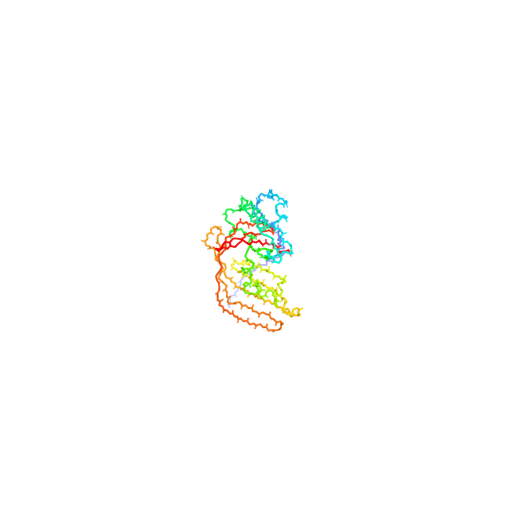Protein AF-M4CQN6-F1 (afdb_monomer)

InterPro domains:
  IPR006843 Plastid lipid-associated protein/fibrillin conserved domain [PF04755] (49-171)
  IPR039633 Plastid-lipid-associated protein [PTHR31906] (42-210)

Secondary structure (DSSP, 8-state):
------------------------------------TTS-HHHHHHH--TTSTTTTT--HHHHHHHHHHHHHHHTT--S-GGG-GGG-EEEEEEEESSTTTTTGGGGSHHHHHHEEEEEEEEEEETTTEEEEEEEEEETTTEEEEEEEEEEEEE-SSSEEEEEEPSPEEEETTEEEE-S--EEEEEEEEEE-SSEEEEEETTS-EEEEEE--

Radius of gyration: 27.46 Å; Cα contacts (8 Å, |Δi|>4): 384; chains: 1; bounding box: 58×81×81 Å

pLDDT: mean 78.79, std 23.27, range [28.44, 97.94]

Structure (mmCIF, N/CA/C/O backbone):
data_AF-M4CQN6-F1
#
_entry.id   AF-M4CQN6-F1
#
loop_
_atom_site.group_PDB
_atom_site.id
_atom_site.type_symbol
_atom_site.label_atom_id
_atom_site.label_alt_id
_atom_site.label_comp_id
_atom_site.label_asym_id
_atom_site.label_entity_id
_atom_site.label_seq_id
_atom_site.pdbx_PDB_ins_code
_atom_site.Cartn_x
_atom_site.Cartn_y
_atom_site.Cartn_z
_atom_site.occupancy
_atom_site.B_iso_or_equiv
_atom_site.auth_seq_id
_atom_site.auth_comp_id
_atom_site.auth_asym_id
_atom_site.auth_atom_id
_atom_site.pdbx_PDB_model_num
ATOM 1 N N . MET A 1 1 ? 33.557 -67.374 56.511 1.00 37.81 1 MET A N 1
ATOM 2 C CA . MET A 1 1 ? 32.801 -66.279 57.152 1.00 37.81 1 MET A CA 1
ATOM 3 C C . MET A 1 1 ? 31.432 -66.205 56.495 1.00 37.81 1 MET A C 1
ATOM 5 O O . MET A 1 1 ? 31.391 -66.140 55.277 1.00 37.81 1 MET A O 1
ATOM 9 N N . ALA A 1 2 ? 30.385 -66.209 57.322 1.00 37.41 2 ALA A N 1
ATOM 10 C CA . ALA A 1 2 ? 28.977 -65.900 57.042 1.00 37.41 2 ALA A CA 1
ATOM 11 C C . ALA A 1 2 ? 28.101 -66.923 56.279 1.00 37.41 2 ALA A C 1
ATOM 13 O O . ALA A 1 2 ? 28.243 -67.174 55.087 1.00 37.41 2 ALA A O 1
ATOM 14 N N . THR A 1 3 ? 27.131 -67.434 57.038 1.00 33.84 3 THR A N 1
ATOM 15 C CA . THR A 1 3 ? 25.892 -68.126 56.670 1.00 33.84 3 THR A CA 1
ATOM 16 C C . THR A 1 3 ? 24.701 -67.154 56.708 1.00 33.84 3 THR A C 1
ATOM 18 O O . THR A 1 3 ? 24.690 -66.255 57.545 1.00 33.84 3 THR A O 1
ATOM 21 N N . ALA A 1 4 ? 23.665 -67.488 55.918 1.00 33.03 4 ALA A N 1
ATOM 22 C CA . ALA A 1 4 ? 22.247 -67.068 55.987 1.00 33.03 4 ALA A CA 1
ATOM 23 C C . ALA A 1 4 ? 21.901 -65.659 55.425 1.00 33.03 4 ALA A C 1
ATOM 25 O O . ALA A 1 4 ? 22.700 -64.743 55.526 1.00 33.03 4 ALA A O 1
ATOM 26 N N . ALA A 1 5 ? 20.744 -65.389 54.802 1.00 32.44 5 ALA A N 1
ATOM 27 C CA . ALA A 1 5 ? 19.476 -66.113 54.735 1.00 32.44 5 ALA A CA 1
ATOM 28 C C . ALA A 1 5 ? 18.630 -65.737 53.487 1.00 32.44 5 ALA A C 1
ATOM 30 O O . ALA A 1 5 ? 18.878 -64.752 52.800 1.00 32.44 5 ALA A O 1
ATOM 31 N N . SER A 1 6 ? 17.619 -66.578 53.284 1.00 32.41 6 SER A N 1
ATOM 32 C CA . SER A 1 6 ? 16.533 -66.721 52.308 1.00 32.41 6 SER A CA 1
ATOM 33 C C . SER A 1 6 ? 15.675 -65.527 51.823 1.00 32.41 6 SER A C 1
ATOM 35 O O . SER A 1 6 ? 15.344 -64.620 52.576 1.00 32.41 6 SER A O 1
ATOM 37 N N . SER A 1 7 ? 15.162 -65.742 50.597 1.00 31.00 7 SER A N 1
ATOM 38 C CA . SER A 1 7 ? 13.791 -65.536 50.061 1.00 31.00 7 SER A CA 1
ATOM 39 C C . SER A 1 7 ? 13.190 -64.135 49.874 1.00 31.00 7 SER A C 1
ATOM 41 O O . SER A 1 7 ? 12.863 -63.464 50.842 1.00 31.00 7 SER A O 1
ATOM 43 N N . LEU A 1 8 ? 12.815 -63.812 48.624 1.00 30.23 8 LEU A N 1
ATOM 44 C CA . LEU A 1 8 ? 11.412 -63.754 48.150 1.00 30.23 8 LEU A CA 1
ATOM 45 C C . LEU A 1 8 ? 11.345 -63.297 46.680 1.00 30.23 8 LEU A C 1
ATOM 47 O O . LEU A 1 8 ? 11.823 -62.226 46.316 1.00 30.23 8 LEU A O 1
ATOM 51 N N . THR A 1 9 ? 10.716 -64.119 45.845 1.00 30.95 9 THR A N 1
ATOM 52 C CA . THR A 1 9 ? 10.401 -63.846 44.440 1.00 30.95 9 THR A CA 1
ATOM 53 C C . THR A 1 9 ? 9.001 -63.245 44.358 1.00 30.95 9 THR A C 1
ATOM 55 O O . THR A 1 9 ? 8.050 -63.908 44.760 1.00 30.95 9 THR A O 1
ATOM 58 N N . ILE A 1 10 ? 8.844 -62.046 43.790 1.00 33.56 10 ILE A N 1
ATOM 59 C CA . ILE A 1 10 ? 7.569 -61.598 43.210 1.00 33.56 10 ILE A CA 1
ATOM 60 C C . ILE A 1 10 ? 7.875 -60.898 41.886 1.00 33.56 10 ILE A C 1
ATOM 62 O O . ILE A 1 10 ? 8.465 -59.822 41.848 1.00 33.56 10 ILE A O 1
ATOM 66 N N . ALA A 1 11 ? 7.473 -61.551 40.799 1.00 28.75 11 ALA A N 1
ATOM 67 C CA . ALA A 1 11 ? 7.406 -60.980 39.467 1.00 28.75 11 ALA A CA 1
ATOM 68 C C . ALA A 1 11 ? 6.134 -60.128 39.355 1.00 28.75 11 ALA A C 1
ATOM 70 O O . ALA A 1 11 ? 5.031 -60.637 39.548 1.00 28.75 11 ALA A O 1
ATOM 71 N N . SER A 1 12 ? 6.272 -58.848 39.014 1.00 30.39 12 SER A N 1
ATOM 72 C CA . SER A 1 12 ? 5.153 -57.996 38.611 1.00 30.39 12 SER A CA 1
ATOM 73 C C . SER A 1 12 ? 5.150 -57.823 37.092 1.00 30.39 12 SER A C 1
ATOM 75 O O . SER A 1 12 ? 5.775 -56.939 36.516 1.00 30.39 12 SER A O 1
ATOM 77 N N . SER A 1 13 ? 4.398 -58.708 36.444 1.00 30.56 13 SER A N 1
ATOM 78 C CA . SER A 1 13 ? 3.725 -58.444 35.172 1.00 30.56 13 SER A CA 1
ATOM 79 C C . SER A 1 13 ? 2.790 -57.253 35.360 1.00 30.56 13 SER A C 1
ATOM 81 O O . SER A 1 13 ? 1.892 -57.399 36.172 1.00 30.56 13 SER A O 1
ATOM 83 N N . PHE A 1 14 ? 2.920 -56.162 34.600 1.00 33.19 14 PHE A N 1
ATOM 84 C CA . PHE A 1 14 ? 1.782 -55.318 34.195 1.00 33.19 14 PHE A CA 1
ATOM 85 C C . PHE A 1 14 ? 2.166 -54.428 32.996 1.00 33.19 14 PHE A C 1
ATOM 87 O O . PHE A 1 14 ? 2.835 -53.410 33.128 1.00 33.19 14 PHE A O 1
ATOM 94 N N . SER A 1 15 ? 1.756 -54.907 31.818 1.00 32.09 15 SER A N 1
ATOM 95 C CA . SER A 1 15 ? 1.170 -54.192 30.669 1.00 32.09 15 SER A CA 1
ATOM 96 C C . SER A 1 15 ? 1.330 -52.667 30.555 1.00 32.09 15 SER A C 1
ATOM 98 O O . SER A 1 15 ? 0.872 -51.910 31.410 1.00 32.09 15 SER A O 1
ATOM 100 N N . GLU A 1 16 ? 1.830 -52.243 29.388 1.00 32.91 16 GLU A N 1
ATOM 101 C CA . GLU A 1 16 ? 1.795 -50.874 28.860 1.00 32.91 16 GLU A CA 1
ATOM 102 C C . GLU A 1 16 ? 0.428 -50.189 29.060 1.00 32.91 16 GLU A C 1
ATOM 104 O O . GLU A 1 16 ? -0.595 -50.684 28.569 1.00 32.91 16 GLU A O 1
ATOM 109 N N . PRO A 1 17 ? 0.373 -48.994 29.672 1.00 31.05 17 PRO A N 1
ATOM 110 C CA . PRO A 1 17 ? -0.787 -48.139 29.538 1.00 31.05 17 PRO A CA 1
ATOM 111 C C . PRO A 1 17 ? -0.737 -47.455 28.168 1.00 31.05 17 PRO A C 1
ATOM 113 O O . PRO A 1 17 ? -0.069 -46.443 27.953 1.00 31.05 17 PRO A O 1
ATOM 116 N N . ARG A 1 18 ? -1.511 -48.013 27.236 1.00 29.42 18 ARG A N 1
ATOM 117 C CA . ARG A 1 18 ? -1.958 -47.364 26.003 1.00 29.42 18 ARG A CA 1
ATOM 118 C C . ARG A 1 18 ? -2.828 -46.161 26.386 1.00 29.42 18 ARG A C 1
ATOM 120 O O . ARG A 1 18 ? -4.052 -46.257 26.448 1.00 29.42 18 ARG A O 1
ATOM 127 N N . ILE A 1 19 ? -2.201 -45.026 26.693 1.00 30.89 19 ILE A N 1
ATOM 128 C CA . ILE A 1 19 ? -2.921 -43.778 26.948 1.00 30.89 19 ILE A CA 1
ATOM 129 C C . ILE A 1 19 ? -3.464 -43.286 25.608 1.00 30.89 19 ILE A C 1
ATOM 131 O O . ILE A 1 19 ? -2.759 -42.705 24.785 1.00 30.89 19 ILE A O 1
ATOM 135 N N . GLN A 1 20 ? -4.755 -43.547 25.401 1.00 28.64 20 GLN A N 1
ATOM 136 C CA . GLN A 1 20 ? -5.590 -42.821 24.458 1.00 28.64 20 GLN A CA 1
ATOM 137 C C . GLN A 1 20 ? -5.432 -41.327 24.737 1.00 28.64 20 GLN A C 1
ATOM 139 O O . GLN A 1 20 ? -5.978 -40.798 25.708 1.00 28.64 20 GLN A O 1
ATOM 144 N N . ILE A 1 21 ? -4.705 -40.633 23.864 1.00 33.62 21 ILE A N 1
ATOM 145 C CA . ILE A 1 21 ? -4.761 -39.180 23.793 1.00 33.62 21 ILE A CA 1
ATOM 146 C C . ILE A 1 21 ? -6.179 -38.851 23.334 1.00 33.62 21 ILE A C 1
ATOM 148 O O . ILE A 1 21 ? -6.521 -38.923 22.153 1.00 33.62 21 ILE A O 1
ATOM 152 N N . ARG A 1 22 ? -7.035 -38.554 24.318 1.00 28.72 22 ARG A N 1
ATOM 153 C CA . ARG A 1 22 ? -8.320 -37.895 24.118 1.00 28.72 22 ARG A CA 1
ATOM 154 C C . ARG A 1 22 ? -8.091 -36.748 23.144 1.00 28.72 22 ARG A C 1
ATOM 156 O O . ARG A 1 22 ? -7.287 -35.862 23.419 1.00 28.72 22 ARG A O 1
ATOM 163 N N . SER A 1 23 ? -8.834 -36.778 22.041 1.00 37.25 23 SER A N 1
ATOM 164 C CA . SER A 1 23 ? -9.085 -35.627 21.182 1.00 37.25 23 SER A CA 1
ATOM 165 C C . SER A 1 23 ? -9.508 -34.456 22.071 1.00 37.25 23 SER A C 1
ATOM 167 O O . SER A 1 23 ? -10.664 -34.342 22.488 1.00 37.25 23 SER A O 1
ATOM 169 N N . SER A 1 24 ? -8.540 -33.617 22.436 1.00 33.59 24 SER A N 1
ATOM 170 C CA . SER A 1 24 ? -8.816 -32.318 23.009 1.00 33.59 24 SER A CA 1
ATOM 171 C C . SER A 1 24 ? -9.425 -31.524 21.870 1.00 33.59 24 SER A C 1
ATOM 173 O O . SER A 1 24 ? -8.814 -31.276 20.829 1.00 33.59 24 SER A O 1
ATOM 175 N N . LYS A 1 25 ? -10.717 -31.244 22.034 1.00 32.50 25 LYS A N 1
ATOM 176 C CA . LYS A 1 25 ? -11.496 -30.378 21.163 1.00 32.50 25 LYS A CA 1
ATOM 177 C C . LYS A 1 25 ? -10.611 -29.189 20.804 1.00 32.50 25 LYS A C 1
ATOM 179 O O . LYS A 1 25 ? -10.212 -28.450 21.698 1.00 32.50 25 LYS A O 1
ATOM 184 N N . ARG A 1 26 ? -10.293 -29.037 19.511 1.00 31.25 26 ARG A N 1
ATOM 185 C CA . ARG A 1 26 ? -9.756 -27.794 18.950 1.00 31.25 26 ARG A CA 1
ATOM 186 C C . ARG A 1 26 ? -10.655 -26.687 19.474 1.00 31.25 26 ARG A C 1
ATOM 188 O O . ARG A 1 26 ? -11.784 -26.539 19.002 1.00 31.25 26 ARG A O 1
ATOM 195 N N . THR A 1 27 ? -10.180 -25.956 20.471 1.00 28.44 27 THR A N 1
ATOM 196 C CA . THR A 1 27 ? -10.825 -24.739 20.927 1.00 28.44 27 THR A CA 1
ATOM 197 C C . THR A 1 27 ? -10.706 -23.789 19.750 1.00 28.44 27 THR A C 1
ATOM 199 O O . THR A 1 27 ? -9.663 -23.182 19.519 1.00 28.44 27 THR A O 1
ATOM 202 N N . ARG A 1 28 ? -11.751 -23.751 18.916 1.00 31.03 28 ARG A N 1
ATOM 203 C CA . ARG A 1 28 ? -11.966 -22.661 17.977 1.00 31.03 28 ARG A CA 1
ATOM 204 C C . ARG A 1 28 ? -11.974 -21.409 18.841 1.00 31.03 28 ARG A C 1
ATOM 206 O O . ARG A 1 28 ? -12.956 -21.150 19.528 1.00 31.03 28 ARG A O 1
ATOM 213 N N . LEU A 1 29 ? -10.878 -20.660 18.829 1.00 30.97 29 LEU A N 1
ATOM 214 C CA . LEU A 1 29 ? -10.885 -19.259 19.220 1.00 30.97 29 LEU A CA 1
ATOM 215 C C . LEU A 1 29 ? -11.720 -18.524 18.168 1.00 30.97 29 LEU A C 1
ATOM 217 O O . LEU A 1 29 ? -11.203 -17.895 17.254 1.00 30.97 29 LEU A O 1
ATOM 221 N N . SER A 1 30 ? -13.042 -18.665 18.263 1.00 36.09 30 SER A N 1
ATOM 222 C CA . SER A 1 30 ? -13.989 -17.749 17.648 1.00 36.09 30 SER A CA 1
ATOM 223 C C . SER A 1 30 ? -13.997 -16.491 18.506 1.00 36.09 30 SER A C 1
ATOM 225 O O . SER A 1 30 ? -14.920 -16.267 19.289 1.00 36.09 30 SER A O 1
ATOM 227 N N . LEU A 1 31 ? -12.927 -15.700 18.417 1.00 35.31 31 LEU A N 1
ATOM 228 C CA . LEU A 1 31 ? -12.977 -14.343 18.929 1.00 35.31 31 LEU A CA 1
ATOM 229 C C . LEU A 1 31 ? -13.844 -13.549 17.950 1.00 35.31 31 LEU A C 1
ATOM 231 O O . LEU A 1 31 ? -13.514 -13.394 16.775 1.00 35.31 31 LEU A O 1
ATOM 235 N N . GLN A 1 32 ? -15.013 -13.161 18.444 1.00 32.69 32 GLN A N 1
ATOM 236 C CA . GLN A 1 32 ? -16.091 -12.483 17.741 1.00 32.69 32 GLN A CA 1
ATOM 237 C C . GLN A 1 32 ? -15.642 -11.098 17.245 1.00 32.69 32 GLN A C 1
ATOM 239 O O . GLN A 1 32 ? -15.991 -10.080 17.825 1.00 32.69 32 GLN A O 1
ATOM 244 N N . TYR A 1 33 ? -14.921 -11.033 16.127 1.00 33.66 33 TYR A N 1
ATOM 245 C CA . TYR A 1 33 ? -14.905 -9.837 15.282 1.00 33.66 33 TYR A CA 1
ATOM 246 C C . TYR A 1 33 ? -16.073 -9.923 14.298 1.00 33.66 33 TYR A C 1
ATOM 248 O O . TYR A 1 33 ? -15.898 -9.945 13.083 1.00 33.66 33 TYR A O 1
ATOM 256 N N . SER A 1 34 ? -17.301 -10.020 14.814 1.00 33.81 34 SER A N 1
ATOM 257 C CA . SER A 1 34 ? -18.493 -9.861 13.985 1.00 33.81 34 SER A CA 1
ATOM 258 C C . SER A 1 34 ? -18.681 -8.374 13.696 1.00 33.81 34 SER A C 1
ATOM 260 O O . SER A 1 34 ? -19.521 -7.709 14.300 1.00 33.81 34 SER A O 1
ATOM 262 N N . ILE A 1 35 ? -17.864 -7.844 12.782 1.00 45.00 35 ILE A N 1
ATOM 263 C CA . ILE A 1 35 ? -18.129 -6.561 12.132 1.00 45.00 35 ILE A CA 1
ATOM 264 C C . ILE A 1 35 ? -19.523 -6.687 11.510 1.00 45.00 35 ILE A C 1
ATOM 266 O O . ILE A 1 35 ? -19.778 -7.688 10.829 1.00 45.00 35 ILE A O 1
ATOM 270 N N . PRO A 1 36 ? -20.455 -5.749 11.756 1.00 39.03 36 PRO A N 1
ATOM 271 C CA . PRO A 1 36 ? -21.821 -5.872 11.278 1.00 39.03 36 PRO A CA 1
ATOM 272 C C . PRO A 1 36 ? -21.817 -6.129 9.768 1.00 39.03 36 PRO A C 1
ATOM 274 O O . PRO A 1 36 ? -21.472 -5.269 8.960 1.00 39.03 36 PRO A O 1
ATOM 277 N N . TYR A 1 37 ? -22.245 -7.337 9.391 1.00 43.34 37 TYR A N 1
ATOM 278 C CA . TYR A 1 37 ? -22.296 -7.880 8.024 1.00 43.34 37 TYR A CA 1
ATOM 279 C C . TYR A 1 37 ? -23.208 -7.069 7.072 1.00 43.34 37 TYR A C 1
ATOM 281 O O . TYR A 1 37 ? -23.424 -7.436 5.920 1.00 43.34 37 TYR A O 1
ATOM 289 N N . LYS A 1 38 ? -23.765 -5.951 7.552 1.00 42.28 38 LYS A N 1
ATOM 290 C CA . LYS A 1 38 ? -24.711 -5.070 6.865 1.00 42.28 38 LYS A CA 1
ATOM 291 C C . LYS A 1 38 ? -24.086 -3.779 6.324 1.00 42.28 38 LYS A C 1
ATOM 293 O O . LYS A 1 38 ? -24.827 -2.876 5.947 1.00 42.28 38 LYS A O 1
ATOM 298 N N . ALA A 1 39 ? -22.762 -3.690 6.187 1.00 48.09 39 ALA A N 1
ATOM 299 C CA . ALA A 1 39 ? -22.190 -2.766 5.209 1.00 48.09 39 ALA A CA 1
ATOM 300 C C . ALA A 1 39 ? -22.635 -3.237 3.809 1.00 48.09 39 ALA A C 1
ATOM 302 O O . ALA A 1 39 ? -22.146 -4.240 3.289 1.00 48.09 39 ALA A O 1
ATOM 303 N N . ASN A 1 40 ? -23.661 -2.570 3.274 1.00 54.16 40 ASN A N 1
ATOM 304 C CA . ASN A 1 40 ? -24.433 -2.914 2.080 1.00 54.16 40 ASN A CA 1
ATOM 305 C C . ASN A 1 40 ? -23.560 -3.587 0.999 1.00 54.16 40 ASN A C 1
ATOM 307 O O . ASN A 1 40 ? -22.624 -2.983 0.474 1.00 54.16 40 ASN A O 1
ATOM 311 N N . SER A 1 41 ? -23.854 -4.845 0.654 1.00 59.12 41 SER A N 1
ATOM 312 C CA . SER A 1 41 ? -23.078 -5.633 -0.322 1.00 59.12 41 SER A CA 1
ATOM 313 C C . SER A 1 41 ? -22.945 -4.946 -1.691 1.00 59.12 41 SER A C 1
ATOM 315 O O . SER A 1 41 ? -22.028 -5.250 -2.457 1.00 59.12 41 SER A O 1
ATOM 317 N N . ARG A 1 42 ? -23.838 -3.990 -1.987 1.00 59.47 42 ARG A N 1
ATOM 318 C CA . ARG A 1 42 ? -23.770 -3.086 -3.143 1.00 59.47 42 ARG A CA 1
ATOM 319 C C . ARG A 1 42 ? -22.647 -2.050 -3.028 1.00 59.47 42 ARG A C 1
ATOM 321 O O . ARG A 1 42 ? -21.924 -1.856 -3.998 1.00 59.47 42 ARG A O 1
ATOM 328 N N . SER A 1 43 ? -22.458 -1.437 -1.860 1.00 60.03 43 SER A N 1
ATOM 329 C CA . SER A 1 43 ? -21.399 -0.447 -1.610 1.00 60.03 43 SER A CA 1
ATOM 330 C C . SER A 1 43 ? -20.008 -1.070 -1.750 1.00 60.03 43 SER A C 1
ATOM 332 O O . SER A 1 43 ? -19.151 -0.516 -2.428 1.00 60.03 43 SER A O 1
ATOM 334 N N . ARG A 1 44 ? -19.806 -2.286 -1.221 1.00 65.12 44 ARG A N 1
ATOM 335 C CA . ARG A 1 44 ? -18.538 -3.024 -1.383 1.00 65.12 44 ARG A CA 1
ATOM 336 C C . ARG A 1 44 ? -18.211 -3.329 -2.847 1.00 65.12 44 ARG A C 1
ATOM 338 O O . ARG A 1 44 ? -17.059 -3.211 -3.243 1.00 65.12 44 ARG A O 1
ATOM 345 N N . ARG A 1 45 ? -19.214 -3.688 -3.661 1.00 61.84 45 ARG A N 1
ATOM 346 C CA . ARG A 1 45 ? -19.022 -3.932 -5.103 1.00 61.84 45 ARG A CA 1
ATOM 347 C C . ARG A 1 45 ? -18.588 -2.677 -5.860 1.00 61.84 45 ARG A C 1
ATOM 349 O O . ARG A 1 45 ? -17.793 -2.799 -6.780 1.00 61.84 45 ARG A O 1
ATOM 356 N N . ARG A 1 46 ? -19.071 -1.496 -5.463 1.00 62.38 46 ARG A N 1
ATOM 357 C CA . ARG A 1 46 ? -18.706 -0.215 -6.095 1.00 62.38 46 ARG A CA 1
ATOM 358 C C . ARG A 1 46 ? -17.270 0.225 -5.813 1.00 62.38 46 ARG A C 1
ATOM 360 O O . ARG A 1 46 ? -16.684 0.927 -6.621 1.00 62.38 46 ARG A O 1
ATOM 367 N N . LEU A 1 47 ? -16.692 -0.217 -4.696 1.00 68.44 47 LEU A N 1
ATOM 368 C CA . LEU A 1 47 ? -15.299 0.073 -4.339 1.00 68.44 47 LEU A CA 1
ATOM 369 C C . LEU A 1 47 ? -14.281 -0.744 -5.139 1.00 68.44 47 LEU A C 1
ATOM 371 O O . LEU A 1 47 ? -13.106 -0.389 -5.193 1.00 68.44 47 LEU A O 1
ATOM 375 N N . VAL A 1 48 ? -14.717 -1.840 -5.763 1.00 60.44 48 VAL A N 1
ATOM 376 C CA . VAL A 1 48 ? -13.858 -2.644 -6.628 1.00 60.44 48 VAL A CA 1
ATOM 377 C C . VAL A 1 48 ? -13.764 -1.955 -7.988 1.00 60.44 48 VAL A C 1
ATOM 379 O O . VAL A 1 48 ? -14.491 -2.273 -8.923 1.00 60.44 48 VAL A O 1
ATOM 382 N N . VAL A 1 49 ? -12.830 -1.015 -8.099 1.00 67.12 49 VAL A N 1
ATOM 383 C CA . VAL A 1 49 ? -12.422 -0.360 -9.352 1.00 67.12 49 VAL A CA 1
ATOM 384 C C . VAL A 1 49 ? -11.494 -1.276 -10.153 1.00 67.12 49 VAL A C 1
ATOM 386 O O . VAL A 1 49 ? -10.343 -0.959 -10.459 1.00 67.12 49 VAL A O 1
ATOM 389 N N . ALA A 1 50 ? -12.005 -2.472 -10.455 1.00 64.44 50 ALA A N 1
ATOM 390 C CA . ALA A 1 50 ? -11.338 -3.418 -11.335 1.00 64.44 50 ALA A CA 1
ATOM 391 C C . ALA A 1 50 ? -11.023 -2.741 -12.677 1.00 64.44 50 ALA A C 1
ATOM 393 O O . ALA A 1 50 ? -11.828 -1.968 -13.193 1.00 64.44 50 ALA A O 1
ATOM 394 N N . ASN A 1 51 ? -9.848 -3.044 -13.232 1.00 70.62 51 ASN A N 1
ATOM 395 C CA . ASN A 1 51 ? -9.370 -2.530 -14.522 1.00 70.62 51 ASN A CA 1
ATOM 396 C C . ASN A 1 51 ? -9.110 -1.013 -14.578 1.00 70.62 51 ASN A C 1
ATOM 398 O O . ASN A 1 51 ? -8.996 -0.462 -15.665 1.00 70.62 51 ASN A O 1
ATOM 402 N N . SER A 1 52 ? -8.977 -0.341 -13.429 1.00 80.38 52 SER A N 1
ATOM 403 C CA . SER A 1 52 ? -8.689 1.101 -13.371 1.00 80.38 52 SER A CA 1
ATOM 404 C C . SER A 1 52 ? -7.198 1.471 -13.380 1.00 80.38 52 SER A C 1
ATOM 406 O O . SER A 1 52 ? -6.855 2.625 -13.124 1.00 80.38 52 SER A O 1
ATOM 408 N N . ASP A 1 53 ? -6.305 0.488 -13.568 1.00 83.88 53 ASP A N 1
ATOM 409 C CA . ASP A 1 53 ? -4.859 0.621 -13.319 1.00 83.88 53 ASP A CA 1
ATOM 410 C C . ASP A 1 53 ? -4.590 1.317 -11.967 1.00 83.88 53 ASP A C 1
ATOM 412 O O . ASP A 1 53 ? -3.986 2.386 -11.868 1.00 83.88 53 ASP A O 1
ATOM 416 N N . GLY A 1 54 ? -5.147 0.763 -10.885 1.00 82.75 54 GLY A N 1
ATOM 417 C CA . GLY A 1 54 ? -4.981 1.316 -9.539 1.00 82.75 54 GLY A CA 1
ATOM 418 C C . GLY A 1 54 ? -5.534 2.735 -9.362 1.00 82.75 54 GLY A C 1
ATOM 419 O O . GLY A 1 54 ? -5.014 3.475 -8.529 1.00 82.75 54 GLY A O 1
ATOM 420 N N . GLY A 1 55 ? -6.548 3.120 -10.139 1.00 85.88 55 GLY A N 1
ATOM 421 C CA . GLY A 1 55 ? -7.171 4.442 -10.116 1.00 85.88 55 GLY A CA 1
ATOM 422 C C . GLY A 1 55 ? -6.663 5.431 -11.170 1.00 85.88 55 GLY A C 1
ATOM 423 O O . GLY A 1 55 ? -7.203 6.525 -11.240 1.00 85.88 55 GLY A O 1
ATOM 424 N N . VAL A 1 56 ? -5.668 5.082 -11.997 1.00 85.75 56 VAL A N 1
ATOM 425 C CA . VAL A 1 56 ? -5.116 5.983 -13.033 1.00 85.75 56 VAL A CA 1
ATOM 426 C C . VAL A 1 56 ? -6.160 6.384 -14.073 1.00 85.75 56 VAL A C 1
ATOM 428 O O . VAL A 1 56 ? -6.155 7.523 -14.530 1.00 85.75 56 VAL A O 1
ATOM 431 N N . THR A 1 57 ? -7.029 5.458 -14.476 1.00 86.94 57 THR A N 1
ATOM 432 C CA . THR A 1 57 ? -7.962 5.675 -15.594 1.00 86.94 57 THR A CA 1
ATOM 433 C C . THR A 1 57 ? -9.337 6.173 -15.149 1.00 86.94 57 THR A C 1
ATOM 435 O O . THR A 1 57 ? -10.270 6.167 -15.951 1.00 86.94 57 THR A O 1
ATOM 438 N N . LEU A 1 58 ? -9.501 6.539 -13.875 1.00 88.69 58 LEU A N 1
ATOM 439 C CA . LEU A 1 58 ? -10.783 6.993 -13.343 1.00 88.69 58 LEU A CA 1
ATOM 440 C C . LEU A 1 58 ? -11.002 8.484 -13.599 1.00 88.69 58 LEU A C 1
ATOM 442 O O . LEU A 1 58 ? -10.077 9.291 -13.530 1.00 88.69 58 LEU A O 1
ATOM 446 N N . SER A 1 59 ? -12.256 8.857 -13.848 1.00 89.44 59 SER A N 1
ATOM 447 C CA . SER A 1 59 ? -12.662 10.259 -13.904 1.00 89.44 59 SER A CA 1
ATOM 448 C C . SER A 1 59 ? -12.677 10.891 -12.501 1.00 89.44 59 SER A C 1
ATOM 450 O O . SER A 1 59 ? -12.775 10.181 -11.490 1.00 89.44 59 SER A O 1
ATOM 452 N N . PRO A 1 60 ? -12.646 12.231 -12.397 1.00 90.75 60 PRO A N 1
ATOM 453 C CA . PRO A 1 60 ? -12.800 12.926 -11.119 1.00 90.75 60 PRO A CA 1
ATOM 454 C C . PRO A 1 60 ? -14.076 12.536 -10.351 1.00 90.75 60 PRO A C 1
ATOM 456 O O . PRO A 1 60 ? -14.060 12.426 -9.127 1.00 90.75 60 PRO A O 1
ATOM 459 N N . GLU A 1 61 ? -15.182 12.296 -11.051 1.00 89.38 61 GLU A N 1
ATOM 460 C CA . GLU A 1 61 ? -16.463 11.862 -10.479 1.00 89.38 61 GLU A CA 1
ATOM 461 C C . GLU A 1 61 ? -16.359 10.449 -9.907 1.00 89.38 61 GLU A C 1
ATOM 463 O O . GLU A 1 61 ? -16.838 10.194 -8.803 1.00 89.38 61 GLU A O 1
ATOM 468 N N . GLN A 1 62 ? -15.669 9.548 -10.608 1.00 89.94 62 GLN A N 1
ATOM 469 C CA . GLN A 1 62 ? -15.421 8.191 -10.123 1.00 89.94 62 GLN A CA 1
ATOM 470 C C . GLN A 1 62 ? -14.516 8.198 -8.884 1.00 89.94 62 GLN A C 1
ATOM 472 O O . GLN A 1 62 ? -14.783 7.479 -7.922 1.00 89.94 62 GLN A O 1
ATOM 477 N N . HIS A 1 63 ? -13.494 9.060 -8.842 1.00 90.75 63 HIS A N 1
ATOM 478 C CA . HIS A 1 63 ? -12.690 9.262 -7.631 1.00 90.75 63 HIS A CA 1
ATOM 479 C C . HIS A 1 63 ? -13.535 9.753 -6.447 1.00 90.75 63 HIS A C 1
ATOM 481 O O . HIS A 1 63 ? -13.357 9.270 -5.324 1.00 90.75 63 HIS A O 1
ATOM 487 N N . LYS A 1 64 ? -14.474 10.680 -6.685 1.00 91.50 64 LYS A N 1
ATOM 488 C CA . LYS A 1 64 ? -15.418 11.152 -5.657 1.00 91.50 64 LYS A CA 1
ATOM 489 C C . LYS A 1 64 ? -16.326 10.027 -5.166 1.00 91.50 64 LYS A C 1
ATOM 491 O O . LYS A 1 64 ? -16.528 9.916 -3.960 1.00 91.50 64 LYS A O 1
ATOM 496 N N . GLU A 1 65 ? -16.826 9.174 -6.060 1.00 90.06 65 GLU A N 1
ATOM 497 C CA . GLU A 1 65 ? -17.641 8.018 -5.676 1.00 90.06 65 GLU A CA 1
ATOM 498 C C . GLU A 1 65 ? -16.847 7.049 -4.788 1.00 90.06 65 GLU A C 1
ATOM 500 O O . GLU A 1 65 ? -17.319 6.678 -3.713 1.00 90.06 65 GLU A O 1
ATOM 505 N N . VAL A 1 66 ? -15.611 6.700 -5.168 1.00 91.12 66 VAL A N 1
ATOM 506 C CA . VAL A 1 66 ? -14.744 5.834 -4.348 1.00 91.12 66 VAL A CA 1
ATOM 507 C C . VAL A 1 66 ? -14.508 6.446 -2.965 1.00 91.12 66 VAL A C 1
ATOM 509 O O . VAL A 1 66 ? -14.629 5.747 -1.957 1.00 91.12 66 VAL A O 1
ATOM 512 N N . ALA A 1 67 ? -14.223 7.750 -2.895 1.00 92.69 67 ALA A N 1
ATOM 513 C CA . ALA A 1 67 ? -14.028 8.457 -1.631 1.00 92.69 67 ALA A CA 1
ATOM 514 C C . ALA A 1 67 ? -15.296 8.465 -0.758 1.00 92.69 67 ALA A C 1
ATOM 516 O O . ALA A 1 67 ? -15.214 8.208 0.444 1.00 92.69 67 ALA A O 1
ATOM 517 N N . GLN A 1 68 ? -16.470 8.701 -1.353 1.00 92.12 68 GLN A N 1
ATOM 518 C CA . GLN A 1 68 ? -17.749 8.686 -0.644 1.00 92.12 68 GLN A CA 1
ATOM 519 C C . GLN A 1 68 ? -18.040 7.302 -0.058 1.00 92.12 68 GLN A C 1
ATOM 521 O O . GLN A 1 68 ? -18.364 7.179 1.123 1.00 92.12 68 GLN A O 1
ATOM 526 N N . VAL A 1 69 ? -17.883 6.245 -0.859 1.00 91.75 69 VAL A N 1
ATOM 527 C CA . VAL A 1 69 ? -18.115 4.872 -0.396 1.00 91.75 69 VAL A CA 1
ATOM 528 C C . VAL A 1 69 ? -17.106 4.484 0.693 1.00 91.75 69 VAL A C 1
ATOM 530 O O . VAL A 1 69 ? -17.495 3.867 1.685 1.00 91.75 69 VAL A O 1
ATOM 533 N N . ALA A 1 70 ? -15.833 4.867 0.555 1.00 92.50 70 ALA A N 1
ATOM 534 C CA . ALA A 1 70 ? -14.818 4.638 1.584 1.00 92.50 70 ALA A CA 1
ATOM 535 C C . ALA A 1 70 ? -15.171 5.332 2.913 1.00 92.50 70 ALA A C 1
ATOM 537 O O . ALA A 1 70 ? -15.047 4.717 3.973 1.00 92.50 70 ALA A O 1
ATOM 538 N N . GLY A 1 71 ? -15.671 6.571 2.857 1.00 93.12 71 GLY A N 1
ATOM 539 C CA . GLY A 1 71 ? -16.142 7.308 4.033 1.00 93.12 71 GLY A CA 1
ATOM 540 C C . GLY A 1 71 ? -17.344 6.649 4.719 1.00 93.12 71 GLY A C 1
ATOM 541 O O . GLY A 1 71 ? -17.398 6.583 5.945 1.00 93.12 71 GLY A O 1
ATOM 542 N N . GLU A 1 72 ? -18.281 6.090 3.950 1.00 91.94 72 GLU A N 1
ATOM 543 C CA . GLU A 1 72 ? -19.402 5.326 4.512 1.00 91.94 72 GLU A CA 1
ATOM 544 C C . GLU A 1 72 ? -18.945 4.027 5.189 1.00 91.94 72 GLU A C 1
ATOM 546 O O . GLU A 1 72 ? -19.454 3.678 6.253 1.00 91.94 72 GLU A O 1
ATOM 551 N N . LEU A 1 73 ? -17.964 3.320 4.617 1.00 91.75 73 LEU A N 1
ATOM 552 C CA . LEU A 1 73 ? -17.429 2.096 5.222 1.00 91.75 73 LEU A CA 1
ATOM 553 C C . LEU A 1 73 ? -16.689 2.355 6.535 1.00 91.75 73 LEU A C 1
ATOM 555 O O . LEU A 1 73 ? -16.782 1.530 7.444 1.00 91.75 73 LEU A O 1
ATOM 559 N N . GLN A 1 74 ? -16.013 3.499 6.665 1.00 92.00 74 GLN A N 1
ATOM 560 C CA . GLN A 1 74 ? -15.290 3.858 7.887 1.00 92.00 74 GLN A CA 1
ATOM 561 C C . GLN A 1 74 ? -16.197 3.860 9.130 1.00 92.00 74 GLN A C 1
ATOM 563 O O . GLN A 1 74 ? -15.750 3.480 10.210 1.00 92.00 74 GLN A O 1
ATOM 568 N N . LYS A 1 75 ? -17.490 4.185 8.982 1.00 92.69 75 LYS A N 1
ATOM 569 C CA . LYS A 1 75 ? -18.483 4.154 10.076 1.00 92.69 75 LYS A CA 1
ATOM 570 C C . LYS A 1 75 ? -18.679 2.762 10.691 1.00 92.69 75 LYS A C 1
ATOM 572 O O . LYS A 1 75 ? -19.228 2.648 11.781 1.00 92.69 75 LYS A O 1
ATOM 577 N N . TYR A 1 76 ? -18.258 1.712 9.986 1.00 92.12 76 TYR A N 1
ATOM 578 C CA . TYR A 1 76 ? -18.357 0.317 10.412 1.00 92.12 76 TYR A CA 1
ATOM 579 C C . TYR A 1 76 ? -16.999 -0.285 10.799 1.00 92.12 76 TYR A C 1
ATOM 581 O O . TYR A 1 76 ? -16.907 -1.502 10.967 1.00 92.12 76 TYR A O 1
ATOM 589 N N . CYS A 1 77 ? -15.939 0.524 10.885 1.00 93.44 77 CYS A N 1
ATOM 590 C CA . CYS A 1 77 ? -14.633 0.046 11.323 1.00 93.44 77 CYS A CA 1
ATOM 591 C C . CYS A 1 77 ? -14.666 -0.360 12.805 1.00 93.44 77 CYS A C 1
ATOM 593 O O . CYS A 1 77 ? -15.443 0.165 13.603 1.00 93.44 77 CYS A O 1
ATOM 595 N N . VAL A 1 78 ? -13.802 -1.304 13.170 1.00 93.56 78 VAL A N 1
ATOM 596 C CA . VAL A 1 78 ? -13.528 -1.639 14.573 1.00 93.56 78 VAL A CA 1
ATOM 597 C C . VAL A 1 78 ? -12.780 -0.482 15.249 1.00 93.56 78 VAL A C 1
ATOM 599 O O . VAL A 1 78 ? -12.126 0.299 14.568 1.00 93.56 78 VAL A O 1
ATOM 602 N N . SER A 1 79 ? -12.843 -0.374 16.579 1.00 93.19 79 SER A N 1
ATOM 603 C CA . SER A 1 79 ? -12.251 0.755 17.323 1.00 93.19 79 SER A CA 1
ATOM 604 C C . SER A 1 79 ? -10.719 0.794 17.305 1.00 93.19 79 SER A C 1
ATOM 606 O O . SER A 1 79 ? -10.132 1.867 17.353 1.00 93.19 79 SER A O 1
ATOM 608 N N . GLU A 1 80 ? -10.066 -0.369 17.256 1.00 96.19 80 GLU A N 1
ATOM 609 C CA . GLU A 1 80 ? -8.603 -0.493 17.221 1.00 96.19 80 GLU A CA 1
ATOM 610 C C . GLU A 1 80 ? -8.181 -1.396 16.049 1.00 96.19 80 GLU A C 1
ATOM 612 O O . GLU A 1 80 ? -7.776 -2.547 16.255 1.00 96.19 80 GLU A O 1
ATOM 617 N N . PRO A 1 81 ? -8.315 -0.933 14.793 1.00 96.31 81 PRO A N 1
ATOM 618 C CA . PRO A 1 81 ? -8.075 -1.762 13.614 1.00 96.31 81 PRO A CA 1
ATOM 619 C C . PRO A 1 81 ? -6.641 -2.289 13.524 1.00 96.31 81 PRO A C 1
ATOM 621 O O . PRO A 1 81 ? -6.435 -3.368 12.977 1.00 96.31 81 PRO A O 1
ATOM 624 N N . VAL A 1 82 ? -5.664 -1.601 14.121 1.00 95.88 82 VAL A N 1
ATOM 625 C CA . VAL A 1 82 ? -4.262 -2.055 14.189 1.00 95.88 82 VAL A CA 1
ATOM 626 C C . VAL A 1 82 ? -4.073 -3.341 15.002 1.00 95.88 82 VAL A C 1
ATOM 628 O O . VAL A 1 82 ? -3.090 -4.045 14.804 1.00 95.88 82 VAL A O 1
ATOM 631 N N . LYS A 1 83 ? -5.005 -3.665 15.910 1.00 95.50 83 LYS A N 1
ATOM 632 C CA . LYS A 1 83 ? -4.999 -4.913 16.692 1.00 95.50 83 LYS A CA 1
ATOM 633 C C . LYS A 1 83 ? -5.840 -6.013 16.042 1.00 95.50 83 LYS A C 1
ATOM 635 O O . LYS A 1 83 ? -5.865 -7.140 16.532 1.00 95.50 83 LYS A O 1
ATOM 640 N N . CYS A 1 84 ? -6.565 -5.701 14.968 1.00 95.75 84 CYS A N 1
ATOM 641 C CA . CYS A 1 84 ? -7.429 -6.663 14.303 1.00 95.75 84 CYS A CA 1
ATOM 642 C C . CYS A 1 84 ? -6.575 -7.677 13.523 1.00 95.75 84 CYS A C 1
ATOM 644 O O . CYS A 1 84 ? -5.841 -7.273 12.624 1.00 95.75 84 CYS A O 1
ATOM 646 N N . PRO A 1 85 ? -6.701 -8.994 13.768 1.00 96.25 85 PRO A N 1
ATOM 647 C CA . PRO A 1 85 ? -5.892 -9.998 13.070 1.00 96.25 85 PRO A CA 1
ATOM 648 C C . PRO A 1 85 ? -6.164 -10.039 11.561 1.00 96.25 85 PRO A C 1
ATOM 650 O O . PRO A 1 85 ? -5.351 -10.555 10.799 1.00 96.25 85 PRO A O 1
ATOM 653 N N . LEU A 1 86 ? -7.288 -9.468 11.113 1.00 96.25 86 LEU A N 1
ATOM 654 C CA . LEU A 1 86 ? -7.615 -9.384 9.698 1.00 96.25 86 LEU A CA 1
ATOM 655 C C . LEU A 1 86 ? -6.621 -8.527 8.914 1.00 96.25 86 LEU A C 1
ATOM 657 O O . LEU A 1 86 ? -6.545 -8.717 7.711 1.00 96.25 86 LEU A O 1
ATOM 661 N N . ILE A 1 87 ? -5.825 -7.647 9.538 1.00 95.94 87 ILE A N 1
ATOM 662 C CA . ILE A 1 87 ? -4.820 -6.855 8.807 1.00 95.94 87 ILE A CA 1
ATOM 663 C C . ILE A 1 87 ? -3.729 -7.728 8.167 1.00 95.94 87 ILE A C 1
ATOM 665 O O . ILE A 1 87 ? -3.217 -7.363 7.109 1.00 95.94 87 ILE A O 1
ATOM 669 N N . PHE A 1 88 ? -3.406 -8.877 8.771 1.00 97.19 88 PHE A N 1
ATOM 670 C CA . PHE A 1 88 ? -2.341 -9.773 8.315 1.00 97.19 88 PHE A CA 1
ATOM 671 C C . PHE A 1 88 ? -2.754 -10.565 7.087 1.00 97.19 88 PHE A C 1
ATOM 673 O O . PHE A 1 88 ? -3.881 -11.050 7.048 1.00 97.19 88 PHE A O 1
ATOM 680 N N . GLY A 1 89 ? -1.841 -10.768 6.141 1.00 96.62 89 GLY A N 1
ATOM 681 C CA . GLY A 1 89 ? -2.031 -11.495 4.886 1.00 96.62 89 GLY A CA 1
ATOM 682 C C . GLY A 1 89 ? -1.644 -10.666 3.663 1.00 96.62 89 GLY A C 1
ATOM 683 O O . GLY A 1 89 ? -1.212 -9.519 3.789 1.00 96.62 89 GLY A O 1
ATOM 684 N N . ASP A 1 90 ? -1.825 -11.251 2.480 1.00 97.38 90 ASP A N 1
ATOM 685 C CA . ASP A 1 90 ? -1.544 -10.580 1.214 1.00 97.38 90 ASP A CA 1
ATOM 686 C C . ASP A 1 90 ? -2.762 -9.801 0.701 1.00 97.38 90 ASP A C 1
ATOM 688 O O . ASP A 1 90 ? -3.912 -10.263 0.717 1.00 97.38 90 ASP A O 1
ATOM 692 N N . TRP A 1 91 ? -2.488 -8.591 0.226 1.00 96.06 91 TRP A N 1
ATO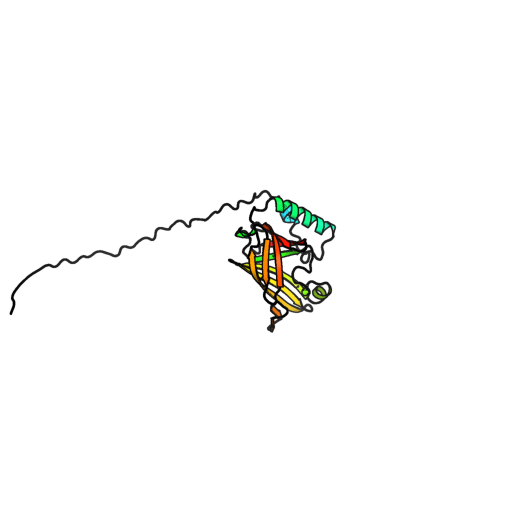M 693 C CA . TRP A 1 91 ? -3.481 -7.642 -0.242 1.00 96.06 91 TRP A CA 1
ATOM 694 C C . TRP A 1 91 ? -3.104 -7.076 -1.607 1.00 96.06 91 TRP A C 1
ATOM 696 O O . TRP A 1 91 ? -2.056 -6.454 -1.749 1.00 96.06 91 TRP A O 1
ATOM 706 N N . ASP A 1 92 ? -3.994 -7.187 -2.587 1.00 93.88 92 ASP A N 1
ATOM 707 C CA . ASP A 1 92 ? -3.872 -6.443 -3.837 1.00 93.88 92 ASP A CA 1
ATOM 708 C C . ASP A 1 92 ? -4.169 -4.959 -3.581 1.00 93.88 92 ASP A C 1
ATOM 710 O O . ASP A 1 92 ? -5.213 -4.610 -3.019 1.00 93.88 92 ASP A O 1
ATOM 714 N N . VAL A 1 93 ? -3.300 -4.065 -4.047 1.00 92.25 93 VAL A N 1
ATOM 715 C CA . VAL A 1 93 ? -3.561 -2.621 -4.072 1.00 92.25 93 VAL A CA 1
ATOM 716 C C . VAL A 1 93 ? -4.393 -2.311 -5.311 1.00 92.25 93 VAL A C 1
ATOM 718 O O . VAL A 1 93 ? -3.866 -2.093 -6.398 1.00 92.25 93 VAL A O 1
ATOM 721 N N . VAL A 1 94 ? -5.716 -2.318 -5.164 1.00 91.12 94 VAL A N 1
ATOM 722 C CA . VAL A 1 94 ? -6.639 -2.184 -6.305 1.00 91.12 94 VAL A CA 1
ATOM 723 C C . VAL A 1 94 ? -6.964 -0.733 -6.651 1.00 91.12 94 VAL A C 1
ATOM 725 O O . VAL A 1 94 ? -7.426 -0.463 -7.757 1.00 91.12 94 VAL A O 1
ATOM 728 N N . TYR A 1 95 ? -6.718 0.205 -5.735 1.00 91.62 95 TYR A N 1
ATOM 729 C CA . TYR A 1 95 ? -6.887 1.634 -5.987 1.00 91.62 95 TYR A CA 1
ATOM 730 C C . TYR A 1 95 ? -6.017 2.492 -5.073 1.00 91.62 95 TYR A C 1
ATOM 732 O O . TYR A 1 95 ? -5.883 2.215 -3.877 1.00 91.62 95 TYR A O 1
ATOM 740 N N . CYS A 1 96 ? -5.505 3.587 -5.637 1.00 91.75 96 CYS A N 1
ATOM 741 C CA . CYS A 1 96 ? -5.004 4.724 -4.890 1.00 91.75 96 CYS A CA 1
ATOM 742 C C . CYS A 1 96 ? -5.517 6.037 -5.496 1.00 91.75 96 CYS A C 1
ATOM 744 O O . CYS A 1 96 ? -5.472 6.218 -6.711 1.00 91.75 96 CYS A O 1
ATOM 746 N N . SER A 1 97 ? -5.948 6.985 -4.659 1.00 90.81 97 SER A N 1
ATOM 747 C CA . SER A 1 97 ? -6.382 8.308 -5.139 1.00 90.81 97 SER A CA 1
ATOM 748 C C . SER A 1 97 ? -5.245 9.135 -5.744 1.00 90.81 97 SER A C 1
ATOM 750 O O . SER A 1 97 ? -5.497 10.058 -6.510 1.00 90.81 97 SER A O 1
ATOM 752 N N . VAL A 1 98 ? 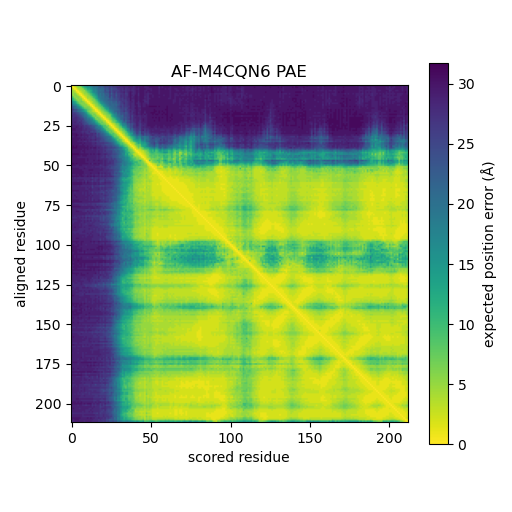-3.996 8.810 -5.402 1.00 86.31 98 VAL A N 1
ATOM 753 C CA . VAL A 1 98 ? -2.788 9.403 -5.981 1.00 86.31 98 VAL A CA 1
ATOM 754 C C . VAL A 1 98 ? -1.959 8.265 -6.578 1.00 86.31 98 VAL A C 1
ATOM 756 O O . VAL A 1 98 ? -1.206 7.620 -5.843 1.00 86.31 98 VAL A O 1
ATOM 759 N N . PRO A 1 99 ? -2.069 7.993 -7.891 1.00 74.94 99 PRO A N 1
ATOM 760 C CA . PRO A 1 99 ? -1.537 6.769 -8.493 1.00 74.94 99 PRO A CA 1
ATOM 761 C C . PRO A 1 99 ? -0.030 6.529 -8.354 1.00 74.94 99 PRO A C 1
ATOM 763 O O . PRO A 1 99 ? 0.409 5.385 -8.425 1.00 74.94 99 PRO A O 1
ATOM 766 N N . THR A 1 100 ? 0.759 7.582 -8.138 1.00 77.00 100 THR A N 1
ATOM 767 C CA . THR A 1 100 ? 2.208 7.498 -7.890 1.00 77.00 100 THR A CA 1
ATOM 768 C C . THR A 1 100 ? 2.561 7.138 -6.446 1.00 77.00 100 THR A C 1
ATOM 770 O O . THR A 1 100 ? 3.725 6.882 -6.151 1.00 77.00 100 THR A O 1
ATOM 773 N N . SER A 1 101 ? 1.588 7.126 -5.527 1.00 76.62 101 SER A N 1
ATOM 774 C CA . SER A 1 101 ? 1.830 6.746 -4.130 1.00 76.62 101 SER A CA 1
ATOM 775 C C . SER A 1 101 ? 2.230 5.271 -3.998 1.00 76.62 101 SER A C 1
ATOM 777 O O . SER A 1 101 ? 3.237 5.007 -3.343 1.00 76.62 101 SER A O 1
ATOM 779 N N . PRO A 1 102 ? 1.523 4.299 -4.613 1.00 71.06 102 PRO A N 1
ATOM 780 C CA . PRO A 1 102 ? 2.052 2.949 -4.766 1.00 71.06 102 PRO A CA 1
ATOM 781 C C . PRO A 1 102 ? 3.064 2.906 -5.922 1.00 71.06 102 PRO A C 1
ATOM 783 O O . PRO A 1 102 ? 2.801 3.417 -7.007 1.00 71.06 102 PRO A O 1
ATOM 786 N N . GLY A 1 103 ? 4.231 2.300 -5.705 1.00 68.50 103 GLY A N 1
ATOM 787 C CA . GLY A 1 103 ? 5.233 2.085 -6.759 1.00 68.50 103 GLY A CA 1
ATOM 788 C C . GLY A 1 103 ? 6.035 3.318 -7.199 1.00 68.50 103 GLY A C 1
ATOM 789 O O . GLY A 1 103 ? 6.891 3.194 -8.070 1.00 68.50 103 GLY A O 1
ATOM 790 N N . GLY A 1 104 ? 5.815 4.498 -6.611 1.00 76.69 104 GLY A N 1
ATOM 791 C CA . GLY A 1 104 ? 6.683 5.666 -6.794 1.00 76.69 104 GLY A CA 1
ATOM 792 C C . GLY A 1 104 ? 6.884 6.075 -8.260 1.00 76.69 104 GLY A C 1
ATOM 793 O O . GLY A 1 104 ? 5.939 6.146 -9.049 1.00 76.69 104 GLY A O 1
ATOM 794 N N . GLY A 1 105 ? 8.139 6.348 -8.633 1.00 70.38 105 GLY A N 1
ATOM 795 C CA . GLY A 1 105 ? 8.517 6.791 -9.980 1.00 70.38 105 GLY A CA 1
ATOM 796 C C . GLY A 1 105 ? 8.144 5.813 -11.102 1.00 70.38 105 GLY A C 1
ATOM 797 O O . GLY A 1 105 ? 7.829 6.265 -12.204 1.00 70.38 105 GLY A O 1
ATOM 798 N N . TYR A 1 106 ? 8.072 4.505 -10.823 1.00 69.81 106 TYR A N 1
ATOM 799 C CA . TYR A 1 106 ? 7.664 3.477 -11.796 1.00 69.81 106 TYR A CA 1
ATOM 800 C C . TYR A 1 106 ? 6.224 3.664 -12.262 1.00 69.81 106 TYR A C 1
ATOM 802 O O . TYR A 1 106 ? 5.887 3.343 -13.397 1.00 69.81 106 TYR A O 1
ATOM 810 N N . ARG A 1 107 ? 5.383 4.255 -11.409 1.00 78.38 107 ARG A N 1
ATOM 811 C CA . ARG A 1 107 ? 3.993 4.578 -11.732 1.00 78.38 107 ARG A CA 1
ATOM 812 C C . ARG A 1 107 ? 3.784 6.043 -12.097 1.00 78.38 107 ARG A C 1
ATOM 814 O O . ARG A 1 107 ? 2.642 6.490 -12.164 1.00 78.38 107 ARG A O 1
ATOM 821 N N . SER A 1 108 ? 4.852 6.801 -12.357 1.00 73.44 108 SER A N 1
ATOM 822 C CA . SER A 1 108 ? 4.756 8.138 -12.962 1.00 73.44 108 SER A CA 1
ATOM 823 C C . SER A 1 108 ? 4.264 8.059 -14.412 1.00 73.44 108 SER A C 1
ATOM 825 O O . SER A 1 108 ? 4.193 6.978 -14.989 1.00 73.44 108 SER A O 1
ATOM 827 N N . VAL A 1 109 ? 3.923 9.197 -15.025 1.00 68.88 109 VAL A N 1
ATOM 828 C CA . VAL A 1 109 ? 3.490 9.236 -16.437 1.00 68.88 109 VAL A CA 1
ATOM 829 C C . VAL A 1 109 ? 4.546 8.610 -17.356 1.00 68.88 109 VAL A C 1
ATOM 831 O O . VAL A 1 109 ? 4.214 7.755 -18.170 1.00 68.88 109 VAL A O 1
ATOM 834 N N . ILE A 1 110 ? 5.817 8.985 -17.175 1.00 66.50 110 ILE A N 1
ATOM 835 C CA . ILE A 1 110 ? 6.947 8.438 -17.941 1.00 66.50 110 ILE A CA 1
ATOM 836 C C . ILE A 1 110 ? 7.215 6.987 -17.532 1.00 66.50 110 ILE A C 1
ATOM 838 O O . ILE A 1 110 ? 7.432 6.138 -18.389 1.00 66.50 110 ILE A O 1
ATOM 842 N N . GLY A 1 111 ? 7.145 6.681 -16.234 1.00 72.88 111 GLY A N 1
ATOM 843 C CA . GLY A 1 111 ? 7.310 5.322 -15.725 1.00 72.88 111 GLY A CA 1
ATOM 844 C C . GLY A 1 111 ? 6.340 4.343 -16.385 1.00 72.88 111 GLY A C 1
ATOM 845 O O . GLY A 1 111 ? 6.780 3.352 -16.949 1.00 72.88 111 GLY A O 1
ATOM 846 N N . ARG A 1 112 ? 5.044 4.669 -16.438 1.00 79.31 112 ARG A N 1
ATOM 847 C CA . ARG A 1 112 ? 4.014 3.813 -17.053 1.00 79.31 112 ARG A CA 1
ATOM 848 C C . ARG A 1 112 ? 4.174 3.623 -18.562 1.00 79.31 112 ARG A C 1
ATOM 850 O O . ARG A 1 112 ? 3.676 2.631 -19.084 1.00 79.31 112 ARG A O 1
ATOM 857 N N . LEU A 1 113 ? 4.852 4.541 -19.258 1.00 73.44 113 LEU A N 1
ATOM 858 C CA . LEU A 1 113 ? 5.152 4.385 -20.684 1.00 73.44 113 LEU A CA 1
ATOM 859 C C . LEU A 1 113 ? 6.142 3.236 -20.926 1.00 73.44 113 LEU A C 1
ATOM 861 O O . LEU A 1 113 ? 6.002 2.500 -21.897 1.00 73.44 113 LEU A O 1
ATOM 865 N N . PHE A 1 114 ? 7.124 3.074 -20.035 1.00 75.62 114 PHE A N 1
ATOM 866 C CA . PHE A 1 114 ? 8.170 2.055 -20.163 1.00 75.62 114 PHE A CA 1
ATOM 867 C C . PHE A 1 114 ? 7.918 0.809 -19.314 1.00 75.62 114 PHE A C 1
ATOM 869 O O . PHE A 1 114 ? 8.386 -0.267 -19.677 1.00 75.62 114 PHE A O 1
ATOM 876 N N . PHE A 1 115 ? 7.176 0.948 -18.216 1.00 80.62 115 PHE A N 1
ATOM 877 C CA . PHE A 1 115 ? 6.902 -0.078 -17.217 1.00 80.62 115 PHE A CA 1
ATOM 878 C C . PHE A 1 115 ? 5.394 -0.250 -17.057 1.00 80.62 115 PHE A C 1
ATOM 880 O O . PHE A 1 115 ? 4.727 0.464 -16.301 1.00 80.62 115 PHE A O 1
ATOM 887 N N . ARG A 1 116 ? 4.839 -1.238 -17.755 1.00 84.50 116 ARG A N 1
ATOM 888 C CA . ARG A 1 116 ? 3.438 -1.606 -17.577 1.00 84.50 116 ARG A CA 1
ATOM 889 C C . ARG A 1 116 ? 3.285 -2.314 -16.237 1.00 84.50 116 ARG A C 1
ATOM 891 O O . ARG A 1 116 ? 3.824 -3.399 -16.066 1.00 84.50 116 ARG A O 1
ATOM 898 N N . THR A 1 117 ? 2.555 -1.714 -15.300 1.00 84.50 117 THR A N 1
ATOM 899 C CA . THR A 1 117 ? 2.263 -2.348 -14.006 1.00 84.50 117 THR A CA 1
ATOM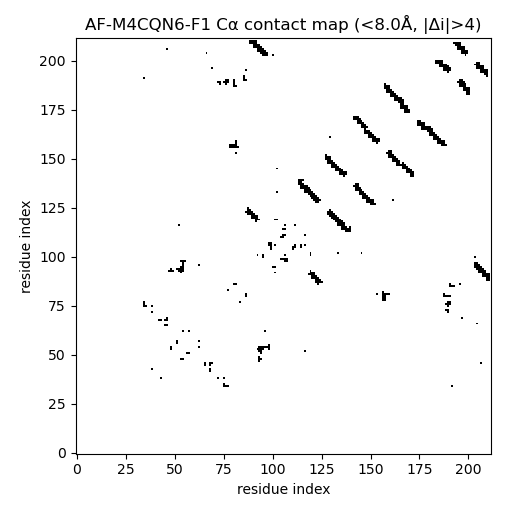 900 C C . THR A 1 117 ? 1.329 -3.542 -14.210 1.00 84.50 117 THR A C 1
ATOM 902 O O . THR A 1 117 ? 0.266 -3.399 -14.812 1.00 84.50 117 THR A O 1
ATOM 905 N N . ASN A 1 118 ? 1.720 -4.706 -13.697 1.00 85.44 118 ASN A N 1
ATOM 906 C CA . ASN A 1 118 ? 0.946 -5.945 -13.778 1.00 85.44 118 ASN A CA 1
ATOM 907 C C . ASN A 1 118 ? 0.244 -6.245 -12.452 1.00 85.44 118 ASN A C 1
ATOM 909 O O . ASN A 1 118 ? -0.951 -6.529 -12.429 1.00 85.44 118 ASN A O 1
ATOM 913 N N . GLU A 1 119 ? 0.977 -6.139 -11.344 1.00 89.25 119 GLU A N 1
ATOM 914 C CA . GLU A 1 119 ? 0.466 -6.408 -10.002 1.00 89.25 119 GLU A CA 1
ATOM 915 C C . GLU A 1 119 ? 1.042 -5.406 -8.999 1.00 89.25 119 GLU A C 1
ATOM 917 O O . GLU A 1 119 ? 2.192 -4.982 -9.110 1.00 89.25 119 GLU A O 1
ATOM 922 N N . MET A 1 120 ? 0.240 -5.055 -7.995 1.00 91.44 120 MET A N 1
ATOM 923 C CA . MET A 1 120 ? 0.668 -4.301 -6.820 1.00 91.44 120 MET A CA 1
ATOM 924 C C . MET A 1 120 ? 0.156 -5.030 -5.586 1.00 91.44 120 MET A C 1
ATOM 926 O O . MET A 1 120 ? -1.055 -5.124 -5.389 1.00 91.44 120 MET A O 1
ATOM 930 N N . ILE A 1 121 ? 1.065 -5.548 -4.769 1.00 94.00 121 ILE A N 1
ATOM 931 C CA . ILE A 1 121 ? 0.742 -6.391 -3.618 1.00 94.00 121 ILE A CA 1
ATOM 932 C C . ILE A 1 121 ? 1.364 -5.775 -2.369 1.00 94.00 121 ILE A C 1
ATOM 934 O O . ILE A 1 121 ? 2.515 -5.340 -2.389 1.00 94.00 121 ILE A O 1
ATOM 938 N N . GLN A 1 122 ? 0.607 -5.767 -1.278 1.00 95.94 122 GLN A N 1
ATOM 939 C CA . GLN A 1 122 ? 1.103 -5.528 0.067 1.00 95.94 122 GLN A CA 1
ATOM 940 C C . GLN A 1 122 ? 0.842 -6.766 0.929 1.00 95.94 122 GLN A C 1
ATOM 942 O O . GLN A 1 122 ? -0.306 -7.067 1.252 1.00 95.94 122 GLN A O 1
ATOM 947 N N . GLY A 1 123 ? 1.905 -7.459 1.319 1.00 97.00 123 GLY A N 1
ATOM 948 C CA . GLY A 1 123 ? 1.884 -8.482 2.357 1.00 97.00 123 GLY A CA 1
ATOM 949 C C . GLY A 1 123 ? 2.103 -7.853 3.728 1.00 97.00 123 GLY A C 1
ATOM 950 O O . GLY A 1 123 ? 2.968 -6.991 3.881 1.00 97.00 123 GLY A O 1
ATOM 951 N N . ILE A 1 124 ? 1.316 -8.267 4.718 1.00 97.38 124 ILE A N 1
ATOM 952 C CA . ILE A 1 124 ? 1.546 -7.945 6.130 1.00 97.38 124 ILE A CA 1
ATOM 953 C C . ILE A 1 124 ? 1.669 -9.266 6.882 1.00 97.38 124 ILE A C 1
ATOM 955 O O . ILE A 1 124 ? 0.665 -9.938 7.125 1.00 97.38 124 ILE A O 1
ATOM 959 N N . ASP A 1 125 ? 2.888 -9.637 7.248 1.00 97.19 125 ASP A N 1
ATOM 960 C CA . ASP A 1 125 ? 3.168 -10.868 7.972 1.00 97.19 125 ASP A CA 1
ATOM 961 C C . ASP A 1 125 ? 3.275 -10.581 9.470 1.00 97.19 125 ASP A C 1
ATOM 963 O O . ASP A 1 125 ? 3.873 -9.596 9.911 1.00 97.19 125 ASP A 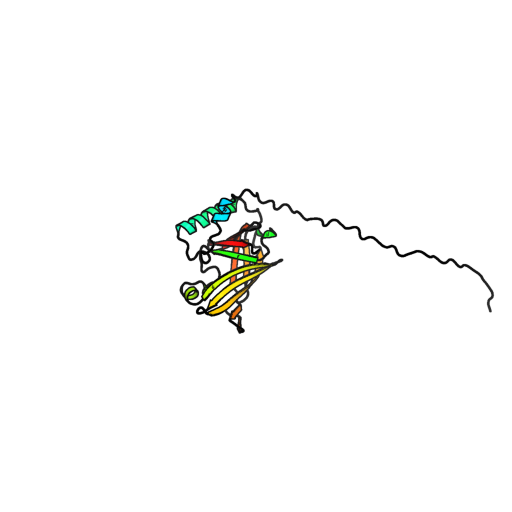O 1
ATOM 967 N N . SER A 1 126 ? 2.690 -11.468 10.271 1.00 93.44 126 SER A N 1
ATOM 968 C CA . SER A 1 126 ? 2.810 -11.401 11.725 1.00 93.44 126 SER A CA 1
ATOM 969 C C . SER A 1 126 ? 4.260 -11.689 12.152 1.00 93.44 126 SER A C 1
ATOM 971 O O . SER A 1 126 ? 4.852 -12.643 11.647 1.00 93.44 126 SER A O 1
ATOM 973 N N . PRO A 1 127 ? 4.819 -10.955 13.131 1.00 94.56 127 PRO A N 1
ATOM 974 C CA . PRO A 1 127 ? 4.140 -9.935 13.934 1.00 94.56 127 PRO A CA 1
ATOM 975 C C . PRO A 1 127 ? 4.157 -8.523 13.328 1.00 94.56 127 PRO A C 1
ATOM 977 O O . PRO A 1 127 ? 3.281 -7.727 13.652 1.00 94.56 127 PRO A O 1
ATOM 980 N N . ASP A 1 128 ? 5.139 -8.195 12.490 1.00 96.75 128 ASP A N 1
ATOM 981 C CA . ASP A 1 128 ? 5.471 -6.803 12.172 1.00 96.75 128 ASP A CA 1
ATOM 982 C C . ASP A 1 128 ? 6.154 -6.608 10.807 1.00 96.75 128 ASP A C 1
ATOM 984 O O . ASP A 1 128 ? 6.795 -5.582 10.590 1.00 96.75 128 ASP A O 1
ATOM 988 N N . ILE A 1 129 ? 6.073 -7.567 9.883 1.00 97.88 129 ILE A N 1
ATOM 989 C CA . ILE A 1 129 ? 6.764 -7.464 8.589 1.00 97.88 129 ILE A CA 1
ATOM 990 C C . ILE A 1 129 ? 5.781 -6.987 7.526 1.00 97.88 129 ILE A C 1
ATOM 992 O O . ILE A 1 129 ? 4.681 -7.516 7.393 1.00 97.88 129 ILE A O 1
ATOM 996 N N . VAL A 1 130 ? 6.183 -5.994 6.737 1.00 97.44 130 VAL A N 1
ATOM 997 C CA . VAL A 1 130 ? 5.414 -5.509 5.588 1.00 97.44 130 VAL A CA 1
ATOM 998 C C . VAL A 1 130 ? 6.249 -5.661 4.332 1.00 97.44 130 VAL A C 1
ATOM 1000 O O . VAL A 1 130 ? 7.380 -5.185 4.270 1.00 97.44 130 VAL A O 1
ATOM 1003 N N . ARG A 1 131 ? 5.669 -6.292 3.316 1.00 96.25 131 ARG A N 1
ATOM 1004 C CA . ARG A 1 131 ? 6.269 -6.484 1.997 1.00 96.25 131 ARG A CA 1
ATOM 1005 C C . ARG A 1 131 ? 5.422 -5.761 0.966 1.00 96.25 131 ARG A C 1
ATOM 1007 O O . ARG A 1 131 ? 4.269 -6.127 0.769 1.00 96.25 131 ARG A O 1
ATOM 1014 N N . ASN A 1 132 ? 5.970 -4.766 0.285 1.00 94.19 132 ASN A N 1
ATOM 1015 C CA . ASN A 1 132 ? 5.336 -4.195 -0.900 1.00 94.19 132 ASN A CA 1
ATOM 1016 C C . ASN A 1 132 ? 6.032 -4.749 -2.137 1.00 94.19 132 ASN A C 1
ATOM 1018 O O . ASN A 1 132 ? 7.256 -4.740 -2.197 1.00 94.19 132 ASN A O 1
ATOM 1022 N N . ARG A 1 133 ? 5.265 -5.180 -3.136 1.00 93.31 133 ARG A N 1
ATOM 1023 C CA . ARG A 1 133 ? 5.793 -5.628 -4.425 1.00 93.31 133 ARG A CA 1
ATOM 1024 C C . ARG A 1 133 ? 5.000 -5.010 -5.561 1.00 93.31 133 ARG A C 1
ATOM 1026 O O . ARG A 1 133 ? 3.769 -5.019 -5.537 1.00 93.31 133 ARG A O 1
ATOM 1033 N N . VAL A 1 134 ? 5.706 -4.491 -6.555 1.00 91.19 134 VAL A N 1
ATOM 1034 C CA . VAL A 1 134 ? 5.127 -4.002 -7.805 1.00 91.19 134 VAL A CA 1
ATOM 1035 C C . VAL A 1 134 ? 5.776 -4.754 -8.951 1.00 91.19 134 VAL A C 1
ATOM 1037 O O . VAL A 1 134 ? 6.952 -4.547 -9.234 1.00 91.19 134 VAL A O 1
ATOM 1040 N N . 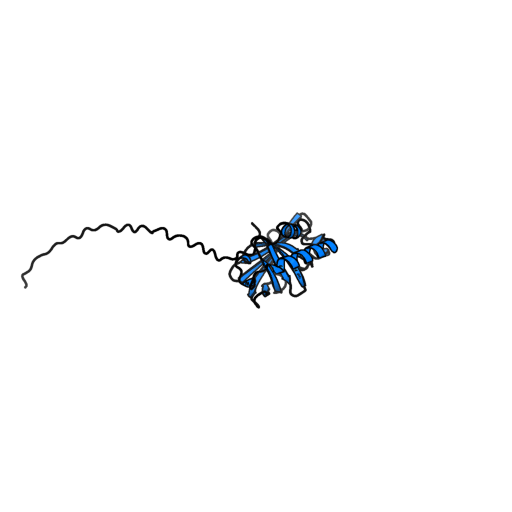SER A 1 135 ? 5.008 -5.615 -9.607 1.00 92.12 135 SER A N 1
ATOM 1041 C CA . SER A 1 135 ? 5.454 -6.326 -10.804 1.00 92.12 135 SER A CA 1
ATOM 1042 C C . SER A 1 135 ? 5.125 -5.515 -12.045 1.00 92.12 135 SER A C 1
ATOM 1044 O O . SER A 1 135 ? 4.057 -4.901 -12.134 1.00 92.12 135 SER A O 1
ATOM 1046 N N . PHE A 1 136 ? 6.030 -5.526 -13.015 1.00 90.44 136 PHE A N 1
ATOM 1047 C CA . PHE A 1 136 ? 5.891 -4.782 -14.255 1.00 90.44 136 PHE A CA 1
ATOM 1048 C C . PHE A 1 136 ? 6.453 -5.553 -15.452 1.00 90.44 136 PHE A C 1
ATOM 1050 O O . PHE A 1 136 ? 7.316 -6.412 -15.302 1.00 90.44 136 PHE A O 1
ATOM 1057 N N . THR A 1 137 ? 6.000 -5.185 -16.648 1.00 89.75 137 THR A N 1
ATOM 1058 C CA . THR A 1 137 ? 6.638 -5.562 -17.913 1.00 89.75 137 THR A CA 1
ATOM 1059 C C . THR A 1 137 ? 7.302 -4.322 -18.505 1.00 89.75 137 THR A C 1
ATOM 1061 O O . THR A 1 137 ? 6.633 -3.340 -18.840 1.00 89.75 137 THR A O 1
ATOM 1064 N N . ALA A 1 138 ? 8.626 -4.358 -18.609 1.00 85.56 138 ALA A N 1
ATOM 1065 C CA . ALA A 1 138 ? 9.451 -3.342 -19.239 1.00 85.56 138 ALA A CA 1
ATOM 1066 C C . ALA A 1 138 ? 9.501 -3.540 -20.759 1.00 85.56 138 ALA A C 1
ATOM 1068 O O . ALA A 1 138 ? 9.624 -4.666 -21.248 1.00 85.56 138 ALA A O 1
ATOM 1069 N N . LEU A 1 139 ? 9.409 -2.439 -21.512 1.00 83.81 139 LEU A N 1
ATOM 1070 C CA . LEU A 1 139 ? 9.521 -2.409 -22.983 1.00 83.81 139 LEU A CA 1
ATOM 1071 C C . LEU A 1 139 ? 8.568 -3.369 -23.729 1.00 83.81 139 LEU A C 1
ATOM 1073 O O . LEU A 1 139 ? 8.766 -3.657 -24.904 1.00 83.81 139 LEU A O 1
ATOM 1077 N N . GLY A 1 140 ? 7.527 -3.864 -23.056 1.00 82.88 140 GLY A N 1
ATOM 1078 C CA . GLY A 1 140 ? 6.544 -4.792 -23.615 1.00 82.88 140 GLY A CA 1
ATOM 1079 C C . GLY A 1 140 ? 6.959 -6.268 -23.663 1.00 82.88 140 GLY A C 1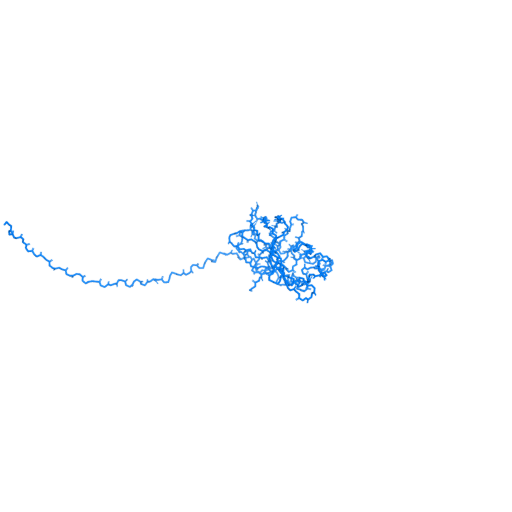
ATOM 1080 O O . GLY A 1 140 ? 6.141 -7.074 -24.094 1.00 82.88 140 GLY A O 1
ATOM 1081 N N . PHE A 1 141 ? 8.164 -6.644 -23.218 1.00 86.25 141 PHE A N 1
ATOM 1082 C CA . PHE A 1 141 ? 8.621 -8.044 -23.279 1.00 86.25 141 PHE A CA 1
ATOM 1083 C C . PHE A 1 141 ? 9.456 -8.523 -22.085 1.00 86.25 141 PHE A C 1
ATOM 1085 O O . PHE A 1 141 ? 9.678 -9.725 -21.961 1.00 86.25 141 PHE A O 1
ATOM 1092 N N . LEU A 1 142 ? 9.953 -7.624 -21.232 1.00 89.50 142 LEU A N 1
ATOM 1093 C CA . LEU A 1 142 ? 10.866 -7.987 -20.151 1.00 89.50 142 LEU A CA 1
ATOM 1094 C C . LEU A 1 142 ? 10.194 -7.822 -18.792 1.00 89.50 142 LEU A C 1
ATOM 1096 O O . LEU A 1 142 ? 9.982 -6.701 -18.337 1.00 89.50 142 LEU A O 1
ATOM 1100 N N . ASP A 1 143 ? 9.887 -8.928 -18.129 1.00 92.75 143 ASP A N 1
ATOM 1101 C CA . ASP A 1 143 ? 9.266 -8.885 -16.809 1.00 92.75 143 ASP A CA 1
ATOM 1102 C C . ASP A 1 143 ? 10.276 -8.566 -15.701 1.00 92.75 143 ASP A C 1
ATOM 1104 O O . ASP A 1 143 ? 11.444 -8.972 -15.725 1.00 92.75 143 ASP A O 1
ATOM 1108 N N . GLY A 1 144 ? 9.790 -7.835 -14.704 1.00 92.50 144 GLY A N 1
ATOM 1109 C CA . GLY A 1 144 ? 10.527 -7.513 -13.497 1.00 92.50 144 GLY A CA 1
ATOM 1110 C C . GLY A 1 144 ? 9.606 -7.130 -12.348 1.00 92.50 144 GLY A C 1
ATOM 1111 O O . GLY A 1 144 ? 8.384 -7.018 -12.495 1.00 92.50 144 GLY A O 1
ATOM 1112 N N . ASP A 1 145 ? 10.193 -6.924 -11.179 1.00 93.69 145 ASP A N 1
ATOM 1113 C CA . ASP A 1 145 ? 9.485 -6.383 -10.033 1.00 93.69 145 ASP A CA 1
ATOM 1114 C C . ASP A 1 145 ? 10.378 -5.540 -9.129 1.00 93.69 145 ASP A C 1
ATOM 1116 O O . ASP A 1 145 ? 11.594 -5.706 -9.081 1.00 93.69 145 ASP A O 1
ATOM 1120 N N . VAL A 1 146 ? 9.738 -4.603 -8.435 1.00 92.62 146 VAL A N 1
ATOM 1121 C CA . VAL A 1 146 ? 10.331 -3.852 -7.331 1.00 92.62 146 VAL A CA 1
ATOM 1122 C C . VAL A 1 146 ? 9.703 -4.343 -6.040 1.00 92.62 146 VAL A C 1
ATOM 1124 O O . VAL A 1 146 ? 8.475 -4.291 -5.901 1.00 92.62 146 VAL A O 1
ATOM 1127 N N . SER A 1 147 ? 10.528 -4.752 -5.083 1.00 94.12 147 SER A N 1
ATOM 1128 C CA . SER A 1 147 ? 10.104 -5.129 -3.740 1.00 94.12 147 SER A CA 1
ATOM 1129 C C . SER A 1 147 ? 10.702 -4.224 -2.666 1.00 94.12 147 SER A C 1
ATOM 1131 O O . SER A 1 147 ? 11.830 -3.752 -2.761 1.00 94.12 147 SER A O 1
ATOM 1133 N N . LEU A 1 148 ? 9.917 -3.984 -1.621 1.00 94.69 148 LEU A N 1
ATOM 1134 C CA . LEU A 1 148 ? 10.313 -3.301 -0.397 1.00 94.69 148 LEU A CA 1
ATOM 1135 C C . LEU A 1 148 ? 9.906 -4.182 0.777 1.00 94.69 148 LEU A C 1
ATOM 1137 O O . LEU A 1 148 ? 8.743 -4.583 0.864 1.00 94.69 148 LEU A O 1
ATOM 1141 N N . THR A 1 149 ? 10.830 -4.414 1.700 1.00 97.00 149 THR A N 1
ATOM 1142 C CA . THR A 1 149 ? 10.552 -5.084 2.973 1.00 97.00 149 THR A CA 1
ATOM 1143 C C . THR A 1 149 ? 10.776 -4.090 4.098 1.00 97.00 149 THR A C 1
ATOM 1145 O O . THR A 1 149 ? 11.723 -3.309 4.068 1.00 97.00 149 THR A O 1
ATOM 1148 N N . GLY A 1 150 ? 9.866 -4.060 5.062 1.00 96.94 150 GLY A N 1
ATOM 1149 C CA . GLY A 1 150 ? 9.912 -3.094 6.144 1.00 96.94 150 GLY A CA 1
ATOM 1150 C C . GLY A 1 150 ? 9.285 -3.596 7.428 1.00 96.94 150 GLY A C 1
ATOM 1151 O O . GLY A 1 150 ? 8.606 -4.625 7.460 1.00 96.94 150 GLY A O 1
ATOM 1152 N N . LYS A 1 151 ? 9.517 -2.830 8.491 1.00 97.94 151 LYS A N 1
ATOM 1153 C CA . LYS A 1 151 ? 9.024 -3.107 9.839 1.00 97.94 151 LYS A CA 1
ATOM 1154 C C . LYS A 1 151 ? 7.852 -2.205 10.190 1.00 97.94 151 LYS A C 1
ATOM 1156 O O . LYS A 1 151 ? 7.966 -0.981 10.127 1.00 97.94 151 LYS A O 1
ATOM 1161 N N . LEU A 1 152 ? 6.730 -2.820 10.554 1.00 97.31 152 LEU A N 1
ATOM 1162 C CA . LEU A 1 152 ? 5.508 -2.168 11.004 1.00 97.31 152 LEU A CA 1
ATOM 1163 C C . LEU A 1 152 ? 5.609 -1.830 12.488 1.00 97.31 152 LEU A C 1
ATOM 1165 O O . LEU A 1 152 ? 5.800 -2.689 13.342 1.00 97.31 152 LEU A O 1
ATOM 1169 N N . LYS A 1 153 ? 5.391 -0.559 12.795 1.00 97.88 153 LYS A N 1
ATOM 1170 C CA . LYS A 1 153 ? 5.273 -0.019 14.138 1.00 97.88 153 LYS A CA 1
ATOM 1171 C C . LYS A 1 153 ? 3.883 0.573 14.315 1.00 97.88 153 LYS A C 1
ATOM 1173 O O . LYS A 1 153 ? 3.453 1.420 13.536 1.00 97.88 153 LYS A O 1
ATOM 1178 N N . VAL A 1 154 ? 3.185 0.147 15.358 1.00 97.25 154 VAL A N 1
ATOM 1179 C CA . VAL A 1 154 ? 1.917 0.763 15.757 1.00 97.25 154 VAL A CA 1
ATOM 1180 C C . VAL A 1 154 ? 2.220 2.113 16.410 1.00 97.25 154 VAL A C 1
ATOM 1182 O O . VAL A 1 154 ? 3.062 2.186 17.306 1.00 97.25 154 VAL A O 1
ATOM 1185 N N . LEU A 1 155 ? 1.576 3.181 15.935 1.00 97.69 155 LEU A N 1
ATOM 1186 C CA . LEU A 1 155 ? 1.716 4.525 16.503 1.00 97.69 155 LEU A CA 1
ATOM 1187 C C . LEU A 1 155 ? 0.613 4.821 17.524 1.00 97.69 155 LEU A C 1
ATOM 1189 O O . LEU A 1 155 ? 0.894 5.386 18.576 1.00 97.69 155 LEU A O 1
ATOM 1193 N N . ASP A 1 156 ? -0.620 4.422 17.212 1.00 97.50 156 ASP A N 1
ATOM 1194 C CA . ASP A 1 156 ? -1.801 4.555 18.069 1.00 97.50 156 ASP A CA 1
ATOM 1195 C C . ASP A 1 156 ? -2.870 3.509 17.682 1.00 97.50 156 ASP A C 1
ATOM 1197 O O . ASP A 1 156 ? -2.549 2.507 17.046 1.00 97.50 156 ASP A O 1
ATOM 1201 N N . SER A 1 157 ? -4.135 3.707 18.073 1.00 96.88 157 SER A N 1
ATOM 1202 C CA . SER A 1 157 ? -5.241 2.776 17.799 1.00 96.88 157 SER A CA 1
ATOM 1203 C C . SER A 1 157 ? -5.563 2.572 16.314 1.00 96.88 157 SER A C 1
ATOM 1205 O O . SER A 1 157 ? -6.128 1.535 15.964 1.00 96.88 157 SER A O 1
ATOM 1207 N N . GLU A 1 158 ? -5.226 3.521 15.440 1.00 97.00 158 GLU A N 1
ATOM 1208 C CA . GLU A 1 158 ? -5.590 3.508 14.017 1.00 97.00 158 GLU A CA 1
ATOM 1209 C C . GLU A 1 158 ? -4.384 3.636 13.074 1.00 97.00 158 GLU A C 1
ATOM 1211 O O . GLU A 1 158 ? -4.461 3.216 11.915 1.00 97.00 158 GLU A O 1
ATOM 1216 N N . TRP A 1 159 ? -3.278 4.217 13.537 1.00 97.94 159 TRP A N 1
ATOM 1217 C CA . TRP A 1 159 ? -2.107 4.532 12.728 1.00 97.94 159 TRP A CA 1
ATOM 1218 C C . TRP A 1 159 ? -0.985 3.510 12.875 1.00 97.94 159 TRP A C 1
ATOM 1220 O O . TRP A 1 159 ? -0.570 3.132 13.973 1.00 97.94 159 TRP A O 1
ATOM 1230 N N . VAL A 1 160 ? -0.415 3.148 11.729 1.00 97.38 160 VAL A N 1
ATOM 1231 C CA . VAL A 1 160 ? 0.827 2.385 11.624 1.00 97.38 160 VAL A CA 1
ATOM 1232 C C . VAL A 1 160 ? 1.882 3.188 10.872 1.00 97.38 160 VAL A C 1
ATOM 1234 O O . VAL A 1 160 ? 1.579 3.965 9.962 1.00 97.38 160 VAL A O 1
ATOM 1237 N N . GLN A 1 161 ? 3.134 2.984 11.250 1.00 97.50 161 GLN A N 1
ATOM 1238 C CA . GLN A 1 161 ? 4.327 3.446 10.558 1.00 97.50 161 GLN A CA 1
ATOM 1239 C C . GLN A 1 161 ? 5.056 2.224 10.019 1.00 97.50 161 GLN A C 1
ATOM 1241 O O . GLN A 1 161 ? 5.180 1.227 10.720 1.00 97.50 161 GLN A O 1
ATOM 1246 N N . VAL A 1 162 ? 5.548 2.294 8.792 1.00 96.81 162 VAL A N 1
ATOM 1247 C CA . VAL A 1 162 ? 6.412 1.268 8.220 1.00 96.81 162 VAL A CA 1
ATOM 1248 C C . VAL A 1 162 ? 7.712 1.923 7.799 1.00 96.81 162 VAL A C 1
ATOM 1250 O O . VAL A 1 162 ? 7.690 2.903 7.052 1.00 96.81 162 VAL A O 1
ATOM 1253 N N . ILE A 1 163 ? 8.822 1.383 8.293 1.00 95.75 163 ILE A N 1
ATOM 1254 C CA . ILE A 1 163 ? 10.170 1.759 7.868 1.00 95.75 163 ILE A CA 1
ATOM 1255 C C . ILE A 1 163 ? 10.640 0.666 6.916 1.00 95.75 163 ILE A C 1
ATOM 1257 O O . ILE A 1 163 ? 10.799 -0.483 7.331 1.00 95.75 163 ILE A O 1
ATOM 1261 N N . PHE A 1 164 ? 10.771 1.009 5.640 1.00 95.38 164 PHE A N 1
ATOM 1262 C CA . PHE A 1 164 ? 11.220 0.107 4.588 1.00 95.38 164 PHE A CA 1
ATOM 1263 C C . PHE A 1 164 ? 12.724 0.227 4.379 1.00 95.38 164 PHE A C 1
ATOM 1265 O O . PHE A 1 164 ? 13.255 1.336 4.309 1.00 95.38 164 PHE A O 1
ATOM 1272 N N . GLU A 1 165 ? 13.368 -0.922 4.204 1.00 96.50 165 GLU A N 1
ATOM 1273 C CA . GLU A 1 165 ? 14.729 -1.032 3.689 1.00 96.50 165 GLU A CA 1
ATOM 1274 C C . GLU A 1 165 ? 14.824 -0.496 2.246 1.00 96.50 165 GLU A C 1
ATOM 1276 O O . GLU A 1 165 ? 13.792 -0.323 1.580 1.00 96.50 165 GLU A O 1
ATOM 1281 N N . PRO A 1 166 ? 16.044 -0.246 1.731 1.00 95.12 166 PRO A N 1
ATOM 1282 C CA . PRO A 1 166 ? 16.232 0.124 0.335 1.00 95.12 166 PRO A CA 1
ATOM 1283 C C . PRO A 1 166 ? 15.569 -0.883 -0.624 1.00 95.12 166 PRO A C 1
ATOM 1285 O O . PRO A 1 166 ? 15.721 -2.094 -0.429 1.00 95.12 166 PRO A O 1
ATOM 1288 N N . PRO A 1 167 ? 14.846 -0.410 -1.655 1.00 93.56 167 PRO A N 1
ATOM 1289 C CA . PRO A 1 167 ? 14.153 -1.282 -2.594 1.00 93.56 167 PRO A CA 1
ATOM 1290 C C . PRO A 1 167 ? 15.081 -2.235 -3.348 1.00 93.56 167 PRO A C 1
ATOM 1292 O O . PRO A 1 167 ? 16.211 -1.905 -3.710 1.00 93.56 167 PRO A O 1
ATOM 1295 N N . GLU A 1 168 ? 14.544 -3.414 -3.633 1.00 94.44 168 GLU A N 1
ATOM 1296 C CA . GLU A 1 168 ? 15.144 -4.457 -4.456 1.00 94.44 168 GLU A CA 1
ATOM 1297 C C . GLU A 1 168 ? 14.470 -4.445 -5.828 1.00 94.44 168 GLU A C 1
ATOM 1299 O O . GLU A 1 168 ? 13.245 -4.496 -5.923 1.00 94.44 168 GLU A O 1
ATOM 1304 N N . LEU A 1 169 ? 15.262 -4.357 -6.894 1.00 93.50 169 LEU A N 1
ATOM 1305 C CA . LEU A 1 169 ? 14.796 -4.460 -8.272 1.00 93.50 169 LEU A CA 1
ATOM 1306 C C . LEU A 1 169 ? 15.256 -5.796 -8.849 1.00 93.50 169 LEU A C 1
ATOM 1308 O O . LEU A 1 169 ? 16.454 -6.081 -8.881 1.00 93.50 169 LEU A O 1
ATOM 1312 N N . LYS A 1 170 ? 14.298 -6.582 -9.337 1.00 94.12 170 LYS A N 1
ATOM 1313 C CA . LYS A 1 170 ? 14.531 -7.829 -10.066 1.00 94.12 170 LYS A CA 1
ATOM 1314 C C . LYS A 1 170 ? 14.100 -7.661 -11.512 1.00 94.12 170 LYS A C 1
ATOM 1316 O O . LYS A 1 170 ? 12.974 -7.248 -11.778 1.00 94.12 170 LYS A O 1
ATOM 1321 N N . VAL A 1 171 ? 14.989 -7.976 -12.449 1.00 90.50 171 VAL A N 1
ATOM 1322 C CA . VAL A 1 171 ? 14.703 -7.971 -13.891 1.00 90.50 171 VAL A CA 1
ATOM 1323 C C . VAL A 1 171 ? 15.410 -9.162 -14.528 1.00 90.50 171 VAL A C 1
ATOM 1325 O O . VAL A 1 171 ? 16.641 -9.237 -14.525 1.00 90.50 171 VAL A O 1
ATOM 1328 N N . GLY A 1 172 ? 14.644 -10.111 -15.071 1.00 86.06 172 GLY A N 1
ATOM 1329 C CA . GLY A 1 172 ? 15.196 -11.385 -15.541 1.00 86.06 172 GLY A CA 1
ATOM 1330 C C . GLY A 1 172 ? 15.954 -12.120 -14.426 1.00 86.06 172 GLY A C 1
ATOM 1331 O O . GLY A 1 172 ? 15.380 -12.433 -13.388 1.00 86.06 172 GLY A O 1
ATOM 1332 N N . SER A 1 173 ? 17.246 -12.390 -14.633 1.00 87.25 173 SER A N 1
ATOM 1333 C CA . SER A 1 173 ? 18.129 -13.031 -13.644 1.00 87.25 173 SER A CA 1
ATOM 1334 C C . SER A 1 173 ? 18.944 -12.048 -12.794 1.00 87.25 173 SER A C 1
ATOM 1336 O O . SER A 1 173 ? 19.778 -12.482 -12.002 1.00 87.25 173 SER A O 1
ATOM 1338 N N . LEU A 1 174 ? 18.779 -10.737 -12.996 1.00 91.31 174 LEU A N 1
ATOM 1339 C CA . LEU A 1 174 ? 19.519 -9.705 -12.273 1.00 91.31 174 LEU A CA 1
ATOM 1340 C C . LEU A 1 174 ? 18.697 -9.201 -11.088 1.00 91.31 174 LEU A C 1
ATOM 1342 O O . LEU A 1 174 ? 17.515 -8.891 -11.233 1.00 91.31 174 LEU A O 1
ATOM 1346 N N . GLU A 1 175 ? 19.353 -9.070 -9.938 1.00 94.12 175 GLU A N 1
ATOM 1347 C CA . GLU A 1 175 ? 18.776 -8.543 -8.704 1.00 94.12 175 GLU A CA 1
ATOM 1348 C C . GLU A 1 175 ? 19.753 -7.563 -8.056 1.00 94.12 175 GLU A C 1
ATOM 1350 O O . GLU A 1 175 ? 20.931 -7.877 -7.876 1.00 94.12 175 GLU A O 1
ATOM 1355 N N . PHE A 1 176 ? 19.277 -6.366 -7.716 1.00 94.62 176 PHE A N 1
ATOM 1356 C CA . PHE A 1 176 ? 20.090 -5.365 -7.032 1.00 94.62 176 PHE A CA 1
ATOM 1357 C C . PHE A 1 176 ? 19.254 -4.450 -6.138 1.00 94.62 176 PHE A C 1
ATOM 1359 O O . PHE A 1 176 ? 18.090 -4.158 -6.417 1.00 94.62 176 PHE A O 1
ATOM 1366 N N . LYS A 1 177 ? 19.883 -3.968 -5.061 1.00 94.31 177 LYS A N 1
ATOM 1367 C CA . LYS A 1 177 ? 19.325 -2.953 -4.161 1.00 94.31 177 LYS A CA 1
ATOM 1368 C C . LYS A 1 177 ? 19.670 -1.555 -4.654 1.00 94.31 177 LYS A C 1
ATOM 1370 O O . LYS A 1 177 ? 20.766 -1.329 -5.165 1.00 94.31 177 LYS A O 1
ATOM 1375 N N . TYR A 1 178 ? 18.755 -0.613 -4.486 1.00 91.81 178 TYR A N 1
ATOM 1376 C CA . TYR A 1 178 ? 18.956 0.781 -4.871 1.00 91.81 178 TYR A CA 1
ATOM 1377 C C . TYR A 1 178 ? 18.139 1.716 -3.981 1.00 91.81 178 TYR A C 1
ATOM 1379 O O . TYR A 1 178 ? 17.273 1.285 -3.227 1.00 91.81 178 TYR A O 1
ATOM 1387 N N . GLY A 1 179 ? 18.398 3.018 -4.089 1.00 91.00 179 GLY A N 1
ATOM 1388 C CA . GLY A 1 179 ? 17.698 4.021 -3.295 1.00 91.00 179 GLY A CA 1
ATOM 1389 C C . GLY A 1 179 ? 18.090 3.984 -1.820 1.00 91.00 179 GLY A C 1
ATOM 1390 O O . GLY A 1 179 ? 19.187 3.561 -1.458 1.00 91.00 179 GLY A O 1
ATOM 1391 N N . PHE A 1 180 ? 17.189 4.479 -0.980 1.00 91.62 180 PHE A N 1
ATOM 1392 C CA . PHE A 1 180 ? 17.401 4.641 0.453 1.00 91.62 180 PHE A CA 1
ATOM 1393 C C . PHE A 1 180 ? 16.228 4.049 1.223 1.00 91.62 180 PHE A C 1
ATOM 1395 O O . PHE A 1 180 ? 15.185 3.732 0.642 1.00 91.62 180 PHE A O 1
ATOM 1402 N N . GLU A 1 181 ? 16.395 3.949 2.538 1.00 92.69 181 GLU A N 1
ATOM 1403 C CA . GLU A 1 181 ? 15.281 3.673 3.433 1.00 92.69 181 GLU A CA 1
ATOM 1404 C C . GLU A 1 181 ? 14.155 4.688 3.227 1.00 92.69 181 GLU A C 1
ATOM 1406 O O . GLU A 1 181 ? 14.375 5.862 2.910 1.00 92.69 181 GLU A O 1
ATOM 1411 N N . SER A 1 182 ? 12.924 4.222 3.402 1.00 90.31 182 SER A N 1
ATOM 1412 C CA . SER A 1 182 ? 11.747 5.068 3.256 1.00 90.31 182 SER A CA 1
ATOM 1413 C C . SER A 1 182 ? 10.752 4.824 4.374 1.00 90.31 182 SER A C 1
ATOM 1415 O O . SER A 1 182 ? 10.641 3.727 4.916 1.00 90.31 182 SER A O 1
ATOM 1417 N N . GLU A 1 183 ? 10.007 5.869 4.718 1.00 92.81 183 GLU A N 1
ATOM 1418 C CA . GLU A 1 183 ? 9.020 5.824 5.786 1.00 92.81 183 GLU A CA 1
ATOM 1419 C C . GLU A 1 183 ? 7.620 6.078 5.228 1.00 92.81 183 GLU A C 1
ATOM 1421 O O . GLU A 1 183 ? 7.382 7.041 4.491 1.00 92.81 183 GLU A O 1
ATOM 1426 N N . VAL A 1 184 ? 6.666 5.237 5.624 1.00 91.62 184 VAL A N 1
ATOM 1427 C CA . VAL A 1 184 ? 5.252 5.403 5.286 1.00 91.62 184 VAL A CA 1
ATOM 1428 C C . VAL A 1 184 ? 4.411 5.356 6.550 1.00 91.62 184 VAL A C 1
ATOM 1430 O O . VAL A 1 184 ? 4.503 4.416 7.331 1.00 91.62 184 VAL A O 1
ATOM 1433 N N . LYS A 1 185 ? 3.528 6.343 6.722 1.00 96.00 185 LYS A N 1
ATOM 1434 C CA . LYS A 1 185 ? 2.485 6.325 7.755 1.00 96.00 185 LYS A CA 1
ATOM 1435 C C . LYS A 1 185 ? 1.122 6.125 7.111 1.00 96.00 185 LYS A C 1
ATOM 1437 O O . LYS A 1 185 ? 0.770 6.843 6.169 1.00 96.00 185 LYS A O 1
ATOM 1442 N N . LEU A 1 186 ? 0.360 5.172 7.634 1.00 96.12 186 LEU A N 1
ATOM 1443 C CA . LEU A 1 186 ? -0.955 4.800 7.131 1.00 96.12 186 LEU A CA 1
ATOM 1444 C C . LEU A 1 186 ? -1.934 4.660 8.297 1.00 96.12 186 LEU A C 1
ATOM 1446 O O . LEU A 1 186 ? -1.677 3.922 9.244 1.00 96.12 186 LEU A O 1
ATOM 1450 N N . ARG A 1 187 ? -3.079 5.329 8.199 1.00 97.81 187 ARG A N 1
ATOM 1451 C CA . ARG A 1 187 ? -4.233 5.081 9.061 1.00 97.81 187 ARG A CA 1
ATOM 1452 C C . ARG A 1 187 ? -5.070 3.959 8.473 1.00 97.81 187 ARG A C 1
ATOM 1454 O O . ARG A 1 187 ? -5.475 4.067 7.316 1.00 97.81 187 ARG A O 1
ATOM 1461 N N . ILE A 1 188 ? -5.372 2.921 9.243 1.00 97.69 188 ILE A N 1
ATOM 1462 C CA . ILE A 1 188 ? -6.310 1.871 8.837 1.00 97.69 188 ILE A CA 1
ATOM 1463 C C . ILE A 1 188 ? -7.723 2.374 9.131 1.00 97.69 188 ILE A C 1
ATOM 1465 O O . ILE A 1 188 ? -8.109 2.505 10.286 1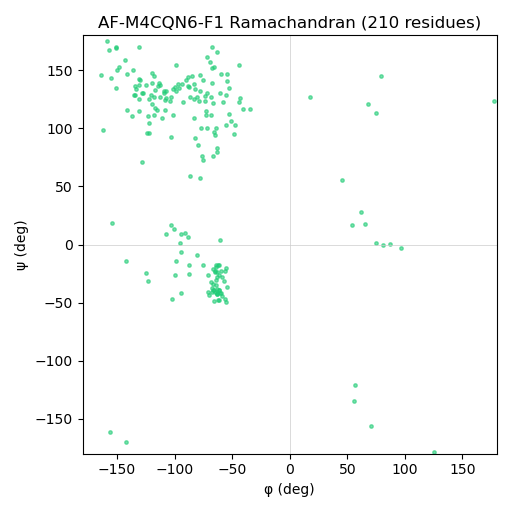.00 97.69 188 ILE A O 1
ATOM 1469 N N . THR A 1 189 ? -8.493 2.687 8.091 1.00 97.00 189 THR A N 1
ATOM 1470 C CA . THR A 1 189 ? -9.836 3.283 8.239 1.00 97.00 189 THR A CA 1
ATOM 1471 C C . THR A 1 189 ? -10.963 2.266 8.126 1.00 97.00 189 THR A C 1
ATOM 1473 O O . THR A 1 189 ? -12.102 2.575 8.462 1.00 97.00 189 THR A O 1
ATOM 1476 N N . TYR A 1 190 ? -10.665 1.064 7.637 1.00 96.50 190 TYR A N 1
ATOM 1477 C CA . TYR A 1 190 ? -11.599 -0.053 7.561 1.00 96.50 190 TYR A CA 1
ATOM 1478 C C . TYR A 1 190 ? -10.832 -1.353 7.324 1.00 96.50 190 TYR A C 1
ATOM 1480 O O . TYR A 1 190 ? -9.841 -1.356 6.592 1.00 96.50 190 TYR A O 1
ATOM 1488 N N . VAL A 1 191 ? -11.301 -2.465 7.883 1.00 96.06 191 VAL A N 1
ATOM 1489 C CA . VAL A 1 191 ? -10.793 -3.803 7.561 1.00 96.06 191 VAL A CA 1
ATOM 1490 C C . VAL A 1 191 ? -11.897 -4.837 7.749 1.00 96.06 191 VAL A C 1
ATOM 1492 O O . VAL A 1 191 ? -12.610 -4.812 8.746 1.00 96.06 191 VAL A O 1
ATOM 1495 N N . ASP A 1 192 ? -12.036 -5.744 6.790 1.00 94.38 192 ASP A N 1
ATOM 1496 C CA . ASP A 1 192 ? -12.830 -6.963 6.886 1.00 94.38 192 ASP A CA 1
ATOM 1497 C C . ASP A 1 192 ? -12.115 -8.122 6.157 1.00 94.38 192 ASP A C 1
ATOM 1499 O O . ASP A 1 192 ? -10.952 -8.014 5.772 1.00 94.38 192 ASP A O 1
ATOM 1503 N N . GLU A 1 193 ? -12.793 -9.256 5.976 1.00 92.88 193 GLU A N 1
ATOM 1504 C CA . GLU A 1 193 ? -12.238 -10.452 5.320 1.00 92.88 193 GLU A CA 1
ATOM 1505 C C . GLU A 1 193 ? -11.842 -10.249 3.844 1.00 92.88 193 GLU A C 1
ATOM 1507 O O . GLU A 1 193 ? -11.125 -11.072 3.280 1.00 92.88 19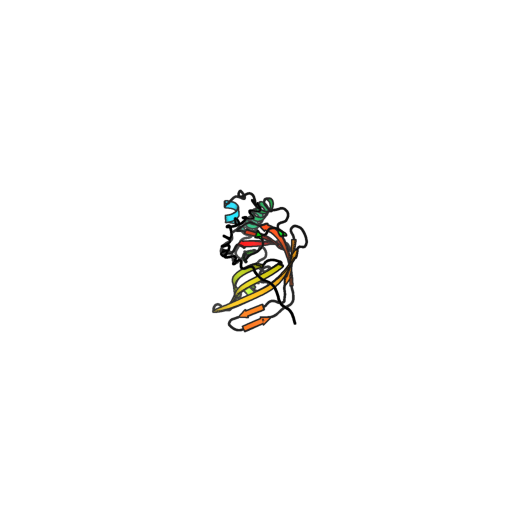3 GLU A O 1
ATOM 1512 N N . LYS A 1 194 ? -12.338 -9.198 3.183 1.00 92.56 194 LYS A N 1
ATOM 1513 C CA . LYS A 1 194 ? -12.195 -8.968 1.737 1.00 92.56 194 LYS A CA 1
ATOM 1514 C C . LYS A 1 194 ? -11.543 -7.639 1.400 1.00 92.56 194 LYS A C 1
ATOM 1516 O O . LYS A 1 194 ? -10.896 -7.540 0.360 1.00 92.56 194 LYS A O 1
ATOM 1521 N N . LEU A 1 195 ? -11.750 -6.617 2.219 1.00 94.19 195 LEU A N 1
ATOM 1522 C CA . LEU A 1 195 ? -11.332 -5.250 1.965 1.00 94.19 195 LEU A CA 1
ATOM 1523 C C . LEU A 1 195 ? -10.592 -4.683 3.167 1.00 94.19 195 LEU A C 1
ATOM 1525 O O . LEU A 1 195 ? -10.992 -4.862 4.314 1.00 94.19 195 LEU A O 1
ATOM 1529 N N . ARG A 1 196 ? -9.557 -3.904 2.880 1.00 95.88 196 ARG A N 1
ATOM 1530 C CA . ARG A 1 196 ? -8.920 -3.018 3.847 1.00 95.88 196 ARG A CA 1
ATOM 1531 C C . ARG A 1 196 ? -8.783 -1.642 3.218 1.00 95.88 196 ARG A C 1
ATOM 1533 O O . ARG A 1 196 ? -8.459 -1.524 2.039 1.00 95.88 196 ARG A O 1
ATOM 1540 N N . LEU A 1 197 ? -9.069 -0.601 3.985 1.00 96.44 197 LEU A N 1
ATOM 1541 C CA . LEU A 1 197 ? -8.926 0.783 3.554 1.00 96.44 197 LEU A CA 1
ATOM 1542 C C . LEU A 1 197 ? -7.823 1.450 4.363 1.00 96.44 197 LEU A C 1
ATOM 1544 O O . LEU A 1 197 ? -7.697 1.232 5.571 1.00 96.44 197 LEU A O 1
ATOM 1548 N N . GLY A 1 198 ? -7.022 2.254 3.675 1.00 96.00 198 GLY A N 1
ATOM 1549 C CA . GLY A 1 198 ? -5.922 2.995 4.269 1.00 96.00 198 GLY A CA 1
ATOM 1550 C C . GLY A 1 198 ? -5.953 4.459 3.862 1.00 96.00 198 GLY A C 1
ATOM 1551 O O . GLY A 1 198 ? -6.248 4.771 2.712 1.00 96.00 198 GLY A O 1
ATOM 1552 N N . LEU A 1 199 ? -5.602 5.354 4.778 1.00 96.31 199 LEU A N 1
ATOM 1553 C CA . LEU A 1 199 ? -5.327 6.753 4.469 1.00 96.31 199 LEU A CA 1
ATOM 1554 C C . LEU A 1 199 ? -3.856 7.040 4.768 1.00 96.31 199 LEU A C 1
ATOM 1556 O O . LEU A 1 199 ? -3.422 6.940 5.913 1.00 96.31 199 LEU A O 1
ATOM 1560 N N . GLY A 1 200 ? -3.079 7.377 3.742 1.00 94.25 200 GLY A N 1
ATOM 1561 C CA . GLY A 1 200 ? -1.702 7.819 3.929 1.00 94.25 200 GLY A CA 1
ATOM 1562 C C . GLY A 1 200 ? -1.652 9.155 4.671 1.00 94.25 200 GLY A C 1
ATOM 1563 O O . GLY A 1 200 ? -2.561 9.974 4.540 1.00 94.25 200 GLY A O 1
ATOM 1564 N N . SER A 1 201 ? -0.564 9.427 5.390 1.00 91.94 201 SER A N 1
ATOM 1565 C CA . SER A 1 201 ? -0.369 10.704 6.106 1.00 91.94 201 SER A CA 1
ATOM 1566 C C . SER A 1 201 ? -0.467 11.952 5.220 1.00 91.94 201 SER A C 1
ATOM 1568 O O . SER A 1 201 ? -0.769 13.032 5.714 1.00 91.94 201 SER A O 1
ATOM 1570 N N . ARG A 1 202 ? -0.251 11.806 3.906 1.00 89.00 202 ARG A N 1
ATOM 1571 C CA . ARG A 1 202 ? -0.405 12.869 2.896 1.00 89.00 202 ARG A CA 1
ATOM 1572 C C . ARG A 1 202 ? -1.805 12.938 2.264 1.00 89.00 202 ARG A C 1
ATOM 1574 O O . ARG A 1 202 ? -1.984 13.619 1.264 1.00 89.00 202 ARG A O 1
ATOM 1581 N N . GLY A 1 203 ? -2.783 12.208 2.800 1.00 91.44 203 GLY A N 1
ATOM 1582 C CA . GLY A 1 203 ? -4.174 12.219 2.335 1.00 91.44 203 GLY A CA 1
ATOM 1583 C C . GLY A 1 203 ? -4.505 11.241 1.201 1.00 91.44 203 GLY A C 1
ATOM 1584 O O . GLY A 1 203 ? -5.658 11.182 0.780 1.00 91.44 203 GLY A O 1
ATOM 1585 N N . SER A 1 204 ? -3.545 10.447 0.711 1.00 92.88 204 SER A N 1
ATOM 1586 C CA . SER A 1 204 ? -3.814 9.426 -0.312 1.00 92.88 204 SER A CA 1
ATOM 1587 C C . SER A 1 204 ? -4.702 8.311 0.249 1.00 92.88 204 SER A C 1
ATOM 1589 O O . SER A 1 204 ? -4.324 7.647 1.214 1.00 92.88 204 SER A O 1
ATOM 1591 N N . LEU A 1 205 ? -5.861 8.081 -0.369 1.00 94.88 205 LEU A N 1
ATOM 1592 C CA . LEU A 1 205 ? -6.751 6.963 -0.057 1.00 94.88 205 LEU A CA 1
ATOM 1593 C C . LEU A 1 205 ? -6.257 5.706 -0.775 1.00 94.88 205 LEU A C 1
ATOM 1595 O O . LEU A 1 205 ? -5.993 5.749 -1.975 1.00 94.88 205 LEU A O 1
ATOM 1599 N N . PHE A 1 206 ? -6.198 4.591 -0.057 1.00 94.81 206 PHE A N 1
ATOM 1600 C CA . PHE A 1 206 ? -5.844 3.272 -0.564 1.00 94.81 206 PHE A CA 1
ATOM 1601 C C . PHE A 1 206 ? -6.990 2.292 -0.347 1.00 94.81 206 PHE A C 1
ATOM 1603 O O . PHE A 1 206 ? -7.599 2.258 0.726 1.00 94.81 206 PHE A O 1
ATOM 1610 N N . VAL A 1 207 ? -7.233 1.459 -1.354 1.00 94.31 207 VAL A N 1
ATOM 1611 C CA . VAL A 1 207 ? -8.162 0.334 -1.274 1.00 94.31 207 VAL A CA 1
ATOM 1612 C C . VAL A 1 207 ? -7.376 -0.934 -1.539 1.00 94.31 207 VAL A C 1
ATOM 1614 O O . VAL A 1 207 ? -6.772 -1.108 -2.600 1.00 94.31 207 VAL A O 1
ATOM 1617 N N . PHE A 1 208 ? -7.412 -1.816 -0.557 1.00 94.44 208 PHE A N 1
ATOM 1618 C CA . PHE A 1 208 ? -6.764 -3.107 -0.578 1.00 94.44 208 PHE A CA 1
ATOM 1619 C C . PHE A 1 208 ? -7.828 -4.192 -0.697 1.00 94.44 208 PHE A C 1
ATOM 1621 O O . PHE A 1 208 ? -8.808 -4.186 0.051 1.00 94.44 208 PHE A O 1
ATOM 1628 N N . ARG A 1 209 ? -7.630 -5.137 -1.613 1.00 94.31 209 ARG A N 1
ATOM 1629 C CA . ARG A 1 209 ? -8.465 -6.331 -1.744 1.00 94.31 209 ARG A CA 1
ATOM 1630 C C . ARG A 1 209 ? -7.688 -7.541 -1.257 1.00 94.31 209 ARG A C 1
ATOM 1632 O O . ARG A 1 209 ? -6.542 -7.730 -1.644 1.00 94.31 209 ARG A O 1
ATOM 1639 N N . ARG A 1 210 ? -8.307 -8.356 -0.412 1.00 94.75 210 ARG A N 1
ATOM 1640 C CA . ARG A 1 210 ? -7.697 -9.580 0.101 1.00 94.75 210 ARG A CA 1
ATOM 1641 C C . ARG A 1 210 ? -7.375 -10.519 -1.060 1.00 94.75 210 ARG A C 1
ATOM 1643 O O . ARG A 1 210 ? -8.258 -10.778 -1.882 1.00 94.75 210 ARG A O 1
ATOM 1650 N N . ARG A 1 211 ? -6.145 -11.030 -1.111 1.00 91.88 211 ARG A N 1
ATOM 1651 C CA . ARG A 1 211 ? -5.766 -12.100 -2.039 1.00 91.88 211 ARG A CA 1
ATOM 1652 C C . ARG A 1 211 ? -6.242 -13.434 -1.448 1.00 91.88 211 ARG A C 1
ATOM 1654 O O . ARG A 1 211 ? -6.030 -13.677 -0.259 1.00 91.88 211 ARG A O 1
ATOM 1661 N N . GLN A 1 212 ? -6.987 -14.209 -2.238 1.00 77.44 212 GLN A N 1
ATOM 1662 C CA . GLN A 1 212 ? -7.500 -15.534 -1.856 1.00 77.44 212 GLN A CA 1
ATOM 1663 C C . GLN A 1 212 ? -6.500 -16.627 -2.206 1.00 77.44 212 GLN A C 1
ATOM 1665 O O . GLN A 1 212 ? -5.804 -16.455 -3.232 1.00 77.44 212 GLN A O 1
#

Sequence (212 aa):
MATAASSLTIASSFSEPRIQIRSSKRTRLSLQYSIPYKANSRSRRRLVVANSDGGVTLSPEQHKEVAQVAGELQKYCVSEPVKCPLIFGDWDVVYCSVPTSPGGGYRSVIGRLFFRTNEMIQGIDSPDIVRNRVSFTALGFLDGDVSLTGKLKVLDSEWVQVIFEPPELKVGSLEFKYGFESEVKLRITYVDEKLRLGLGSRGSLFVFRRRQ

Organism: Brassica campestris (NCBI:txid3711)

Foldseek 3Di:
DDDDDDDDDDDDDDDDDPPDPPPPPPPPPPPPPPQPPPLPPVLVVLLQPPPCLQVVNDDPVSLVSNVVSLVVQLVSADQQVVPPPLVAAKWWFRHKSDQCVQPHPCRPPVNCVFWPWDTWMWGAHPPFKIKTKTWTDGPNHKTKMKIWIWGWDDPDSFKIKTWTAFIWIGIPPDIDGDDGIDMWMWGFSHGDNFWTWIATPVGMITIIGHDD

Mean predicted aligned error: 11.7 Å

Nearest PDB structures (foldseek):
  5kew-assembly3_F  TM=7.158E-01  e=2.725E-03  Vibrio parahaemolyticus RIMD 2210633
  3t24-assembly4_B  TM=4.071E-01  e=2.810E+00  Pseudomonas aeruginosa
  4frt-assembly1_A  TM=3.654E-01  e=2.517E+00  Pseudomonas aeruginosa PAO1
  3sy9-assembly4_D  TM=3.190E-01  e=2.517E+00  Pseudomonas aeruginosa
  7pge-assembly1_B  TM=3.948E-01  e=6.076E+00  Escherichia coli

Solvent-accessible surface area (backbone atoms only — not comparable to full-atom values): 12142 Å² total; per-residue (Å²): 136,89,82,89,85,84,89,86,90,81,88,82,87,78,80,84,83,82,74,76,78,71,83,71,72,78,76,75,81,76,73,81,78,75,62,72,87,74,68,50,74,67,56,62,56,67,62,60,48,74,92,23,72,28,41,64,73,53,52,76,66,53,52,49,50,44,52,51,50,52,58,60,48,36,80,62,35,67,89,43,44,73,74,40,75,67,68,50,45,49,23,35,50,44,30,25,79,44,47,39,72,63,67,38,68,51,43,30,80,69,26,43,74,45,29,41,76,75,48,41,39,40,36,27,46,85,94,37,42,35,38,40,38,36,32,27,31,35,82,82,78,44,55,32,36,42,37,32,51,25,46,52,40,78,76,54,53,39,36,36,35,32,48,25,48,46,34,34,42,36,44,81,94,47,74,50,73,47,88,57,67,46,79,48,47,36,32,50,47,28,70,49,95,53,42,36,31,34,36,33,82,88,69,38,42,35,39,29,34,51,63,129